Protein AF-A0AAE4A585-F1 (afdb_monomer_lite)

pLDDT: mean 81.22, std 17.5, range [41.53, 98.0]

Structure (mmCIF, N/CA/C/O backbone):
data_AF-A0AAE4A585-F1
#
_entry.id   AF-A0AAE4A585-F1
#
loop_
_atom_site.group_PDB
_atom_site.id
_atom_site.type_symbol
_atom_site.label_atom_id
_atom_site.label_alt_id
_atom_site.label_comp_id
_atom_site.label_asym_id
_atom_site.label_entity_id
_atom_site.label_seq_id
_atom_site.pdbx_PDB_ins_code
_atom_site.Cartn_x
_atom_site.Cartn_y
_atom_site.Cartn_z
_atom_site.occupancy
_atom_site.B_iso_or_equiv
_atom_site.auth_seq_id
_atom_site.auth_comp_id
_atom_site.auth_asym_id
_atom_site.auth_atom_id
_atom_site.pdbx_PDB_model_num
ATOM 1 N N . MET A 1 1 ? 25.542 -19.001 -43.629 1.00 46.62 1 MET A N 1
ATOM 2 C CA . MET A 1 1 ? 24.215 -18.387 -43.845 1.00 46.62 1 MET A CA 1
ATOM 3 C C . MET A 1 1 ? 23.865 -17.618 -42.584 1.00 46.62 1 MET A C 1
ATOM 5 O O . MET A 1 1 ? 23.567 -18.237 -41.575 1.00 46.62 1 MET A O 1
ATOM 9 N N . SER A 1 2 ? 24.034 -16.295 -42.607 1.00 57.41 2 SER A N 1
ATOM 10 C CA . SER A 1 2 ? 23.710 -15.420 -41.477 1.00 57.41 2 SER A CA 1
ATOM 11 C C . SER A 1 2 ? 22.211 -15.133 -41.544 1.00 57.41 2 SER A C 1
ATOM 13 O O . SER A 1 2 ? 21.768 -14.383 -42.412 1.00 57.41 2 SER A O 1
ATOM 15 N N . GLY A 1 3 ? 21.415 -15.831 -40.734 1.00 52.66 3 GLY A N 1
ATOM 16 C CA . GLY A 1 3 ? 19.983 -15.570 -40.641 1.00 52.66 3 GLY A CA 1
ATOM 17 C C . GLY A 1 3 ? 19.775 -14.181 -40.048 1.00 52.66 3 GLY A C 1
ATOM 18 O O . GLY A 1 3 ? 20.326 -13.878 -38.993 1.00 52.66 3 GLY A O 1
ATOM 19 N N . ALA A 1 4 ? 19.014 -13.329 -40.733 1.00 55.91 4 ALA A N 1
ATOM 20 C CA . ALA A 1 4 ? 18.594 -12.041 -40.204 1.00 55.91 4 ALA A CA 1
ATOM 21 C C . ALA A 1 4 ? 17.711 -12.284 -38.972 1.00 55.91 4 ALA A C 1
ATOM 23 O O . ALA A 1 4 ? 16.500 -12.455 -39.090 1.00 55.91 4 ALA A O 1
ATOM 24 N N . ALA A 1 5 ? 18.328 -12.355 -37.793 1.00 61.06 5 ALA A N 1
ATOM 25 C CA . ALA A 1 5 ? 17.616 -12.376 -36.529 1.00 61.06 5 ALA A CA 1
ATOM 26 C C . ALA A 1 5 ? 16.780 -11.093 -36.463 1.00 61.06 5 ALA A C 1
ATOM 28 O O . ALA A 1 5 ? 17.315 -9.986 -36.350 1.00 61.06 5 ALA A O 1
ATOM 29 N N . GLY A 1 6 ? 15.465 -11.237 -36.635 1.00 64.25 6 GLY A N 1
ATOM 30 C CA . GLY A 1 6 ? 14.536 -10.121 -36.573 1.00 64.25 6 GLY A CA 1
ATOM 31 C C . GLY A 1 6 ? 14.710 -9.406 -35.239 1.00 64.25 6 GLY A C 1
ATOM 32 O O . GLY A 1 6 ? 14.631 -10.031 -34.182 1.00 64.25 6 GLY A O 1
ATOM 33 N N . ARG A 1 7 ? 14.968 -8.095 -35.282 1.00 73.25 7 ARG A N 1
ATOM 34 C CA . ARG A 1 7 ? 15.015 -7.246 -34.087 1.00 73.25 7 ARG A CA 1
ATOM 35 C C . ARG A 1 7 ? 13.606 -7.154 -33.502 1.00 73.25 7 ARG A C 1
ATOM 37 O O . ARG A 1 7 ? 12.863 -6.227 -33.809 1.00 73.25 7 ARG A O 1
ATOM 44 N N . GLY A 1 8 ? 13.228 -8.145 -32.701 1.00 81.81 8 GLY A N 1
ATOM 45 C CA . GLY A 1 8 ? 11.960 -8.144 -31.983 1.00 81.81 8 GLY A CA 1
ATOM 46 C C . GLY A 1 8 ? 11.881 -6.953 -31.026 1.00 81.81 8 GLY A C 1
ATOM 47 O O . GLY A 1 8 ? 12.874 -6.579 -30.394 1.00 81.81 8 GLY A O 1
ATOM 48 N N . SER A 1 9 ? 10.701 -6.346 -30.920 1.00 91.56 9 SER A N 1
ATOM 49 C CA . SER A 1 9 ? 10.410 -5.323 -29.914 1.00 91.56 9 SER A CA 1
ATOM 50 C C . SER A 1 9 ? 10.345 -5.945 -28.518 1.00 91.56 9 SER A C 1
ATOM 52 O O . SER A 1 9 ? 9.799 -7.039 -28.360 1.00 91.56 9 SER A O 1
ATOM 54 N N . LEU A 1 10 ? 10.851 -5.239 -27.502 1.00 94.19 10 LEU A N 1
ATOM 55 C CA . LEU A 1 10 ? 10.612 -5.624 -26.111 1.00 94.19 10 LEU A CA 1
ATOM 56 C C . LEU A 1 10 ? 9.162 -5.325 -25.729 1.00 94.19 10 LEU A C 1
ATOM 58 O O . LEU A 1 10 ? 8.623 -4.278 -26.083 1.00 94.19 10 LEU A O 1
ATOM 62 N N . GLU A 1 11 ? 8.548 -6.226 -24.971 1.00 95.88 11 GLU A N 1
ATOM 63 C CA . GLU A 1 11 ? 7.174 -6.082 -24.488 1.00 95.88 11 GLU A CA 1
ATOM 64 C C . GLU A 1 11 ? 7.127 -6.312 -22.975 1.00 95.88 11 GLU A C 1
ATOM 66 O O . GLU A 1 11 ? 7.663 -7.307 -22.483 1.00 95.88 11 GLU A O 1
ATOM 71 N N . LEU A 1 12 ? 6.471 -5.409 -22.239 1.00 96.19 12 LEU A N 1
ATOM 72 C CA . LEU A 1 12 ? 6.288 -5.518 -20.792 1.00 96.19 12 LEU A CA 1
ATOM 73 C C . LEU A 1 12 ? 4.910 -6.110 -20.460 1.00 96.19 12 LEU A C 1
ATOM 75 O O . LEU A 1 12 ? 3.876 -5.505 -20.756 1.00 96.19 12 LEU A O 1
ATOM 79 N N . ARG A 1 13 ? 4.874 -7.264 -19.793 1.00 95.62 13 ARG A N 1
ATOM 80 C CA . ARG A 1 13 ? 3.638 -7.954 -19.390 1.00 95.62 13 ARG A CA 1
ATOM 81 C C . ARG A 1 13 ? 3.493 -8.017 -17.876 1.00 95.62 13 ARG A C 1
ATOM 83 O O . ARG A 1 13 ? 4.477 -7.930 -17.155 1.00 95.62 13 ARG A O 1
ATOM 90 N N . GLY A 1 14 ? 2.255 -8.164 -17.417 1.00 92.94 14 GLY A N 1
ATOM 91 C CA . GLY A 1 14 ? 1.876 -8.163 -16.003 1.00 92.94 14 GLY A CA 1
ATOM 92 C C . GLY A 1 14 ? 0.436 -7.674 -15.808 1.00 92.94 14 GLY A C 1
ATOM 93 O O . GLY A 1 14 ? -0.166 -7.186 -16.782 1.00 92.94 14 GLY A O 1
ATOM 94 N N . PRO A 1 15 ? -0.116 -7.797 -14.590 1.00 92.44 15 PRO A N 1
ATOM 95 C CA . PRO A 1 15 ? -1.449 -7.296 -14.261 1.00 92.44 15 PRO A CA 1
ATOM 96 C C . PRO A 1 15 ? -1.497 -5.774 -14.425 1.00 92.44 15 PRO A C 1
ATOM 98 O O . PRO A 1 15 ? -0.514 -5.098 -14.154 1.00 92.44 15 PRO A O 1
ATOM 101 N N . THR A 1 16 ? -2.620 -5.212 -14.881 1.00 93.88 16 THR A N 1
ATOM 102 C CA . THR A 1 16 ? -2.787 -3.748 -15.012 1.00 93.88 16 THR A CA 1
ATOM 103 C C . THR A 1 16 ? -2.938 -3.053 -13.665 1.00 93.88 16 THR A C 1
ATOM 105 O O . TH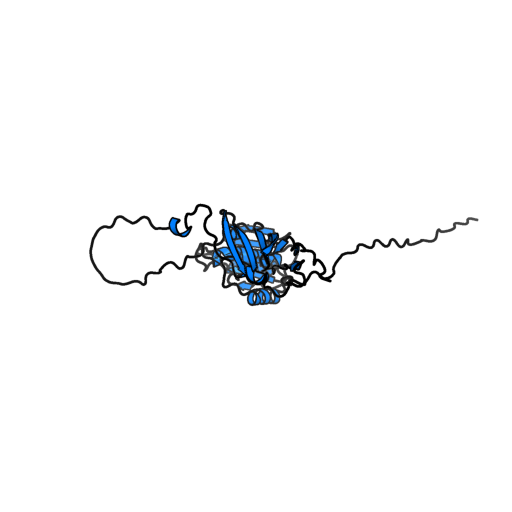R A 1 16 ? -2.591 -1.880 -13.538 1.00 93.88 16 THR A O 1
ATOM 108 N N . SER A 1 17 ? -3.449 -3.773 -12.668 1.00 94.25 17 SER A N 1
ATOM 109 C CA . SER A 1 17 ? -3.650 -3.288 -11.311 1.00 94.25 17 SER A CA 1
ATOM 110 C C . SER A 1 17 ? -3.320 -4.362 -10.284 1.00 94.25 17 SER A C 1
ATOM 112 O O . SER A 1 17 ? -3.584 -5.535 -10.530 1.00 94.25 17 SER A O 1
ATOM 114 N N . ALA A 1 18 ? -2.784 -3.947 -9.142 1.00 94.94 18 ALA A N 1
ATOM 115 C CA . ALA A 1 18 ? -2.465 -4.803 -7.999 1.00 94.94 18 ALA A CA 1
ATOM 116 C C . ALA A 1 18 ? -2.540 -3.974 -6.707 1.00 94.94 18 ALA A C 1
ATOM 118 O O . ALA A 1 18 ? -2.425 -2.744 -6.769 1.00 94.94 18 ALA A O 1
ATOM 119 N N . LEU A 1 19 ? -2.715 -4.605 -5.546 1.00 96.06 19 LEU A N 1
ATOM 120 C CA . LEU A 1 19 ? -2.595 -3.896 -4.264 1.00 96.06 19 LEU A CA 1
ATOM 121 C C . LEU A 1 19 ? -1.153 -3.413 -4.034 1.00 96.06 19 LEU A C 1
ATOM 123 O O . LEU A 1 19 ? -0.198 -3.925 -4.623 1.00 96.06 19 LEU A O 1
ATOM 127 N N . LEU A 1 20 ? -0.977 -2.386 -3.197 1.00 95.06 20 LEU A N 1
ATOM 128 C CA . LEU A 1 20 ? 0.346 -1.816 -2.926 1.00 95.06 20 LEU A CA 1
ATOM 129 C C . LEU A 1 20 ? 1.301 -2.807 -2.251 1.00 95.06 20 LEU A C 1
ATOM 131 O O . LEU A 1 20 ? 2.498 -2.715 -2.500 1.00 95.06 20 LEU A O 1
ATOM 135 N N . ASP A 1 21 ? 0.792 -3.742 -1.456 1.00 94.25 21 ASP A N 1
ATOM 136 C CA . ASP A 1 21 ? 1.585 -4.791 -0.810 1.00 94.25 21 ASP A CA 1
ATOM 137 C C . ASP A 1 21 ? 1.890 -5.980 -1.741 1.00 94.25 21 ASP A C 1
ATOM 139 O O . ASP A 1 21 ? 2.669 -6.852 -1.376 1.00 94.25 21 ASP A O 1
ATOM 143 N N . GLU A 1 22 ? 1.333 -6.022 -2.959 1.00 93.62 22 GLU A N 1
ATOM 144 C CA . GLU A 1 22 ? 1.578 -7.125 -3.898 1.00 93.62 22 GLU A CA 1
ATOM 145 C C . GLU A 1 22 ? 2.887 -6.953 -4.663 1.00 93.62 22 GLU A C 1
ATOM 147 O O . GLU A 1 22 ? 3.213 -5.844 -5.098 1.00 93.62 22 GLU A O 1
ATOM 152 N N . PRO A 1 23 ? 3.639 -8.028 -4.928 1.00 91.75 23 PRO A N 1
ATOM 153 C CA . PRO A 1 23 ? 4.815 -7.942 -5.777 1.00 91.75 23 PRO A CA 1
ATOM 154 C C . PRO A 1 23 ? 4.458 -7.403 -7.171 1.00 91.75 23 PRO A C 1
ATOM 156 O O . PRO A 1 23 ? 3.394 -7.680 -7.729 1.00 91.75 23 PRO A O 1
ATOM 159 N N . LEU A 1 24 ? 5.363 -6.627 -7.774 1.00 91.19 24 LEU A N 1
ATOM 160 C CA . LEU A 1 24 ? 5.242 -6.230 -9.178 1.00 91.19 24 LEU A CA 1
ATOM 161 C C . LEU A 1 24 ? 5.547 -7.444 -10.070 1.00 91.19 24 LEU A C 1
ATOM 163 O O . LEU A 1 24 ? 6.688 -7.653 -10.478 1.00 91.19 24 LEU A O 1
ATOM 167 N N . ALA A 1 25 ? 4.516 -8.241 -10.364 1.00 91.56 25 ALA A N 1
ATOM 168 C CA . ALA A 1 25 ? 4.568 -9.436 -11.209 1.00 91.56 25 ALA A CA 1
ATOM 169 C C . ALA A 1 25 ? 4.756 -9.085 -12.700 1.00 91.56 25 ALA A C 1
ATOM 171 O O . ALA A 1 25 ? 3.865 -9.275 -13.533 1.00 91.56 25 ALA A O 1
ATOM 172 N N . LEU A 1 26 ? 5.908 -8.499 -13.031 1.00 93.75 26 LEU A N 1
ATOM 173 C CA . LEU A 1 26 ? 6.235 -8.024 -14.371 1.00 93.75 26 LEU A CA 1
ATOM 174 C C . LEU A 1 26 ? 7.179 -8.986 -15.081 1.00 93.75 26 LEU A C 1
ATOM 176 O O . LEU A 1 26 ? 8.135 -9.493 -14.502 1.00 93.75 26 LEU A O 1
ATOM 180 N N . THR A 1 27 ? 6.940 -9.190 -16.371 1.00 94.31 27 THR A N 1
ATOM 181 C CA . THR A 1 27 ? 7.793 -10.006 -17.238 1.00 94.31 27 THR A CA 1
ATOM 182 C C . THR A 1 27 ? 8.132 -9.235 -18.509 1.00 94.31 27 THR A C 1
ATOM 184 O O . THR A 1 27 ? 7.342 -8.412 -18.977 1.00 94.31 27 THR A O 1
ATOM 187 N N . VAL A 1 28 ? 9.314 -9.491 -19.069 1.00 94.94 28 VAL A N 1
ATOM 188 C CA . VAL A 1 28 ? 9.754 -8.918 -20.348 1.00 94.94 28 VAL A CA 1
ATOM 189 C C . VAL A 1 28 ? 9.745 -10.019 -21.398 1.00 94.94 28 VAL A C 1
ATOM 191 O O . VAL A 1 28 ? 10.312 -11.089 -21.187 1.00 94.94 28 VAL A O 1
ATOM 194 N N . ARG A 1 29 ? 9.120 -9.762 -22.548 1.00 94.25 29 ARG A N 1
ATOM 195 C CA . ARG A 1 29 ? 9.242 -10.599 -23.747 1.00 94.25 29 ARG A CA 1
ATOM 196 C C . ARG A 1 29 ? 10.090 -9.908 -24.806 1.00 94.25 29 ARG A C 1
ATOM 198 O O . ARG A 1 29 ? 10.243 -8.691 -24.792 1.00 94.25 29 ARG A O 1
ATOM 205 N N . GLY A 1 30 ? 10.615 -10.703 -25.738 1.00 91.88 30 GLY A N 1
ATOM 206 C CA . GLY A 1 30 ? 11.348 -10.200 -26.901 1.00 91.88 30 GLY A CA 1
ATOM 207 C C . GLY A 1 30 ? 12.850 -10.013 -26.690 1.00 91.88 30 GLY A C 1
ATOM 208 O O . GLY A 1 30 ? 13.492 -9.429 -27.553 1.00 91.88 30 GLY A O 1
ATOM 209 N N . LEU A 1 31 ? 13.436 -10.507 -25.593 1.00 88.81 31 LEU A N 1
ATOM 210 C CA . LEU A 1 31 ? 14.885 -10.396 -25.351 1.00 88.81 31 LEU A CA 1
ATOM 211 C C . LEU A 1 31 ? 15.718 -11.124 -26.422 1.00 88.81 31 LEU A C 1
ATOM 213 O O . LEU A 1 31 ? 16.761 -10.610 -26.822 1.00 88.81 31 LEU A O 1
ATOM 217 N N . GLY A 1 32 ? 15.209 -12.235 -26.967 1.00 84.38 32 GLY A N 1
ATOM 218 C CA . GLY A 1 32 ? 15.933 -13.074 -27.931 1.00 84.38 32 GLY A CA 1
ATOM 219 C C . GLY A 1 32 ? 17.173 -13.721 -27.305 1.00 84.38 32 GLY A C 1
ATOM 220 O O . GLY A 1 32 ? 17.275 -13.807 -26.083 1.00 84.38 32 GLY A O 1
ATOM 221 N N . ASP A 1 33 ? 18.139 -14.118 -28.136 1.00 72.94 33 ASP A N 1
ATOM 222 C CA . ASP A 1 33 ? 19.409 -14.719 -27.685 1.00 72.94 33 ASP A CA 1
ATOM 223 C C . ASP A 1 33 ? 20.331 -13.717 -26.962 1.00 72.94 33 ASP A C 1
ATOM 225 O O . ASP A 1 33 ? 21.308 -14.102 -26.326 1.00 72.94 33 ASP A O 1
ATOM 229 N N . ALA A 1 34 ? 19.994 -12.420 -26.988 1.00 64.69 34 ALA A N 1
ATOM 230 C CA . ALA A 1 34 ? 20.663 -11.369 -26.217 1.00 64.69 34 ALA A CA 1
ATOM 231 C C . ALA A 1 34 ? 20.358 -11.428 -24.701 1.00 64.69 34 ALA A C 1
ATOM 233 O O . ALA A 1 34 ? 20.696 -10.504 -23.962 1.00 64.69 34 ALA A O 1
ATOM 234 N N . ALA A 1 35 ? 19.751 -12.520 -24.223 1.00 63.03 35 ALA A N 1
ATOM 235 C CA . ALA A 1 35 ? 19.382 -12.765 -22.828 1.00 63.03 35 ALA A CA 1
ATOM 236 C C . ALA A 1 35 ? 20.563 -12.785 -21.832 1.00 63.03 35 ALA A C 1
ATOM 238 O O . ALA A 1 35 ? 20.333 -12.881 -20.631 1.00 63.03 35 ALA A O 1
ATOM 239 N N . GLY A 1 36 ? 21.814 -12.684 -22.298 1.00 73.69 36 GLY A N 1
ATOM 240 C CA . GLY A 1 36 ? 22.987 -12.569 -21.424 1.00 73.69 36 GLY A CA 1
ATOM 241 C C . GLY A 1 36 ? 23.155 -11.194 -20.764 1.00 73.69 36 GLY A C 1
ATOM 242 O O . GLY A 1 36 ? 23.968 -11.055 -19.855 1.00 73.69 36 GLY A O 1
ATOM 243 N N . GLY A 1 37 ? 22.421 -10.177 -21.223 1.00 80.56 37 GLY A N 1
ATOM 244 C CA . GLY A 1 37 ? 22.467 -8.827 -20.671 1.00 80.56 37 GLY A CA 1
ATOM 245 C C . GLY A 1 37 ? 21.491 -8.603 -19.509 1.00 80.56 37 GLY A C 1
ATOM 246 O O . GLY A 1 37 ? 20.323 -8.975 -19.601 1.00 80.56 37 GLY A O 1
ATOM 247 N N . GLU A 1 38 ? 21.940 -7.942 -18.440 1.00 92.88 38 GLU A N 1
ATOM 248 C CA . GLU A 1 38 ? 21.084 -7.565 -17.307 1.00 92.88 38 GLU A CA 1
ATOM 249 C C . GLU A 1 38 ? 20.110 -6.438 -17.695 1.00 92.88 38 GLU A C 1
ATOM 251 O O . GLU A 1 38 ? 20.511 -5.394 -18.212 1.00 92.88 38 GLU A O 1
ATOM 256 N N . ILE A 1 39 ? 18.815 -6.648 -17.453 1.00 95.38 39 ILE A N 1
ATOM 257 C CA . ILE A 1 39 ? 17.773 -5.651 -17.720 1.00 95.38 39 ILE A CA 1
ATOM 258 C C . ILE A 1 39 ? 17.754 -4.634 -16.586 1.00 95.38 39 ILE A C 1
ATOM 260 O O . ILE A 1 39 ? 17.601 -4.994 -15.420 1.00 95.38 39 ILE A O 1
ATOM 264 N N . VAL A 1 40 ? 17.799 -3.351 -16.934 1.00 97.38 40 VAL A N 1
ATOM 265 C CA . VAL A 1 40 ? 17.599 -2.271 -15.968 1.00 97.38 40 VAL A CA 1
ATOM 266 C C . VAL A 1 40 ? 16.119 -1.924 -15.906 1.00 97.38 40 VAL A C 1
ATOM 268 O O . VAL A 1 40 ? 15.502 -1.536 -16.900 1.00 97.38 40 VAL A O 1
ATOM 271 N N . TRP A 1 41 ? 15.549 -2.028 -14.713 1.00 97.75 41 TRP A N 1
ATOM 272 C CA . TRP A 1 41 ? 14.181 -1.635 -14.424 1.00 97.75 41 TRP A CA 1
ATOM 273 C C . TRP A 1 41 ? 14.160 -0.239 -13.829 1.00 97.75 41 TRP A C 1
ATOM 275 O O . TRP A 1 41 ? 14.936 0.084 -12.932 1.00 97.75 41 TRP A O 1
ATOM 285 N N . ARG A 1 42 ? 13.242 0.596 -14.305 1.00 98.00 42 ARG A N 1
ATOM 286 C CA . ARG A 1 42 ? 13.009 1.948 -13.800 1.00 98.00 42 ARG A CA 1
ATOM 287 C C . ARG A 1 42 ? 11.531 2.121 -13.521 1.00 98.00 42 ARG A C 1
ATOM 289 O O . ARG A 1 42 ? 10.708 1.748 -14.351 1.00 98.00 42 ARG A O 1
ATOM 296 N N . ALA A 1 43 ? 11.196 2.729 -12.393 1.00 96.94 43 ALA A N 1
ATOM 297 C CA . ALA A 1 43 ? 9.824 3.106 -12.089 1.00 96.94 43 ALA A CA 1
ATOM 298 C C . ALA A 1 43 ? 9.734 4.583 -11.728 1.00 96.94 43 ALA A C 1
ATOM 300 O O . ALA A 1 43 ? 10.657 5.159 -11.147 1.00 96.94 43 ALA A O 1
ATOM 301 N N . ARG A 1 44 ? 8.603 5.191 -12.069 1.00 96.31 44 ARG A N 1
ATOM 302 C CA . ARG A 1 44 ? 8.242 6.544 -11.675 1.00 96.31 44 ARG A CA 1
ATOM 303 C C . ARG A 1 44 ? 6.833 6.544 -11.102 1.00 96.31 44 ARG A C 1
ATOM 305 O O . ARG A 1 44 ? 5.928 5.932 -11.654 1.00 96.31 44 ARG A O 1
ATOM 312 N N . LEU A 1 45 ? 6.667 7.281 -10.017 1.00 94.31 45 LEU A N 1
ATOM 313 C CA . LEU A 1 45 ? 5.388 7.579 -9.393 1.00 94.31 45 LEU A CA 1
ATOM 314 C C . LEU A 1 45 ? 5.280 9.095 -9.227 1.00 94.31 45 LEU A C 1
ATOM 316 O O . LEU A 1 45 ? 6.283 9.776 -8.993 1.00 94.31 45 LEU A O 1
ATOM 320 N N . ARG A 1 46 ? 4.069 9.634 -9.337 1.00 92.00 46 ARG A N 1
ATOM 321 C CA . ARG A 1 46 ? 3.758 11.003 -8.922 1.00 92.00 46 ARG A CA 1
ATOM 322 C C . ARG A 1 46 ? 2.700 10.952 -7.829 1.00 92.00 46 ARG A C 1
ATOM 324 O O . ARG A 1 46 ? 1.720 10.232 -7.984 1.00 92.00 46 ARG A O 1
ATOM 331 N N . ASP A 1 47 ? 2.928 11.671 -6.737 1.00 88.94 47 ASP A N 1
ATOM 332 C CA . ASP A 1 47 ? 1.966 11.754 -5.640 1.00 88.94 47 ASP A CA 1
ATOM 333 C C . ASP A 1 47 ? 0.955 12.898 -5.836 1.00 88.94 47 ASP A C 1
ATOM 335 O O . ASP A 1 47 ? 1.042 13.669 -6.797 1.00 88.94 47 ASP A O 1
ATOM 339 N N . ASP A 1 48 ? -0.016 12.995 -4.926 1.00 87.44 48 ASP A N 1
ATOM 340 C CA . ASP A 1 48 ? -1.110 13.969 -4.977 1.00 87.44 48 ASP A CA 1
ATOM 341 C C . ASP A 1 48 ? -0.630 15.421 -4.797 1.00 87.44 48 ASP A C 1
ATOM 343 O O . ASP A 1 48 ? -1.299 16.346 -5.256 1.00 87.44 48 ASP A O 1
ATOM 347 N N . ASP A 1 49 ? 0.552 15.631 -4.204 1.00 85.75 49 ASP A N 1
ATOM 348 C CA . ASP A 1 49 ? 1.196 16.951 -4.112 1.00 85.75 49 ASP A CA 1
ATOM 349 C C . ASP A 1 49 ? 1.998 17.282 -5.382 1.00 85.75 49 ASP A C 1
ATOM 351 O O . ASP A 1 49 ? 2.667 18.313 -5.480 1.00 85.75 49 ASP A O 1
ATOM 355 N N . GLY A 1 50 ? 1.985 16.382 -6.365 1.00 87.50 50 GLY A N 1
ATOM 356 C CA . GLY A 1 50 ? 2.746 16.496 -7.591 1.00 87.50 50 GLY A CA 1
ATOM 357 C C . GLY A 1 50 ? 4.231 16.165 -7.441 1.00 87.50 50 GLY A C 1
ATOM 358 O O . GLY A 1 50 ? 4.947 16.319 -8.439 1.00 87.50 50 GLY A O 1
ATOM 359 N N . ARG A 1 51 ? 4.692 15.686 -6.275 1.00 88.38 51 ARG A N 1
ATOM 360 C CA . ARG A 1 51 ? 6.079 15.244 -6.067 1.00 88.38 51 ARG A CA 1
ATOM 361 C C . ARG A 1 51 ? 6.322 13.971 -6.863 1.00 88.38 51 ARG A C 1
ATOM 363 O O . ARG A 1 51 ? 5.443 13.121 -6.997 1.00 88.38 51 ARG A O 1
ATOM 370 N N . SER A 1 52 ? 7.522 13.845 -7.421 1.00 90.69 52 SER A N 1
ATOM 371 C CA . SER A 1 52 ? 7.906 12.650 -8.173 1.00 90.69 52 SER A CA 1
ATOM 372 C C . SER A 1 52 ? 8.767 11.731 -7.325 1.00 90.69 52 SER A C 1
ATOM 374 O O . SER A 1 52 ? 9.625 12.201 -6.589 1.00 90.69 52 SER A O 1
ATOM 376 N N . TRP A 1 53 ? 8.556 10.434 -7.476 1.00 92.69 53 TRP A N 1
ATOM 377 C CA . TRP A 1 53 ? 9.334 9.366 -6.865 1.00 92.69 53 TRP A CA 1
ATOM 378 C C . TRP A 1 53 ? 9.887 8.492 -7.983 1.00 92.69 53 TRP A C 1
ATOM 380 O O . TRP A 1 53 ? 9.222 8.292 -9.005 1.00 92.69 53 TRP A O 1
ATOM 390 N N . ARG A 1 54 ? 11.121 8.015 -7.831 1.00 95.38 54 ARG A N 1
ATOM 391 C CA . ARG A 1 54 ? 11.812 7.202 -8.834 1.00 95.38 54 ARG A CA 1
ATOM 392 C C . ARG A 1 54 ? 12.474 6.003 -8.180 1.00 95.38 54 ARG A C 1
ATOM 394 O O . ARG A 1 54 ? 13.044 6.136 -7.106 1.00 95.38 54 ARG A O 1
ATOM 401 N N . ALA A 1 55 ? 12.439 4.867 -8.857 1.00 95.44 55 ALA A N 1
ATOM 402 C CA . ALA A 1 55 ? 13.188 3.680 -8.477 1.00 95.44 55 ALA A CA 1
ATOM 403 C C . ALA A 1 55 ? 13.997 3.173 -9.670 1.00 95.44 55 ALA A C 1
ATOM 405 O O . ALA A 1 55 ? 13.609 3.356 -10.828 1.00 95.44 55 ALA A O 1
ATOM 406 N N . THR A 1 56 ? 15.147 2.567 -9.400 1.00 96.56 56 THR A N 1
ATOM 407 C CA . THR A 1 56 ? 15.940 1.835 -10.392 1.00 96.56 56 THR A CA 1
ATOM 408 C C . THR A 1 56 ? 16.458 0.561 -9.744 1.00 96.56 56 THR A C 1
ATOM 410 O O . THR A 1 56 ? 16.938 0.613 -8.616 1.00 96.56 56 THR A O 1
ATOM 413 N N . ALA A 1 57 ? 16.326 -0.569 -10.433 1.00 96.44 57 ALA A N 1
ATOM 414 C CA . ALA A 1 57 ? 16.698 -1.877 -9.911 1.00 96.44 57 ALA A CA 1
ATOM 415 C C . ALA A 1 57 ? 17.046 -2.860 -11.040 1.00 96.44 57 ALA A C 1
ATOM 417 O O . ALA A 1 57 ? 16.712 -2.628 -12.201 1.00 96.44 57 ALA A O 1
ATOM 418 N N . SER A 1 58 ? 17.688 -3.973 -10.692 1.00 95.31 58 SER A N 1
ATOM 419 C CA . SER A 1 58 ? 17.985 -5.089 -11.604 1.00 95.31 58 SER A CA 1
ATOM 420 C C . SER A 1 58 ? 16.811 -6.051 -11.809 1.00 95.31 58 SER A C 1
ATOM 422 O O . SER A 1 58 ? 16.816 -6.880 -12.716 1.00 95.31 58 SER A O 1
ATOM 424 N N . SER A 1 59 ? 15.768 -5.945 -10.985 1.00 94.25 59 SER A N 1
ATOM 425 C CA . SER A 1 59 ? 14.568 -6.774 -11.072 1.00 94.25 59 SER A CA 1
ATOM 426 C C . SER A 1 59 ? 13.312 -5.946 -10.788 1.00 94.25 59 SER A C 1
ATOM 428 O O . SER A 1 59 ? 13.391 -4.922 -10.099 1.00 94.25 59 SER A O 1
ATOM 430 N N . PRO A 1 60 ? 12.131 -6.371 -11.274 1.00 93.69 60 PRO A N 1
ATOM 431 C CA . PRO A 1 60 ? 10.890 -5.656 -10.998 1.00 93.69 60 PRO A CA 1
ATOM 432 C C . PRO A 1 60 ? 10.501 -5.720 -9.514 1.00 93.69 60 PRO A C 1
ATOM 434 O O . PRO A 1 60 ? 9.938 -4.759 -8.997 1.00 93.69 60 PRO A O 1
ATOM 437 N N . LEU A 1 61 ? 10.847 -6.805 -8.810 1.00 90.69 61 LEU A N 1
ATOM 438 C CA . LEU A 1 61 ? 10.600 -6.952 -7.371 1.00 90.69 61 LEU A CA 1
ATOM 439 C C . LEU A 1 61 ? 11.407 -5.938 -6.552 1.00 90.69 61 LEU A C 1
ATOM 441 O O . LEU A 1 61 ? 10.875 -5.311 -5.640 1.00 90.69 61 LEU A O 1
ATOM 445 N N . ALA A 1 62 ? 12.668 -5.711 -6.922 1.00 92.62 62 ALA A N 1
ATOM 446 C CA . ALA A 1 62 ? 13.546 -4.786 -6.214 1.00 92.62 62 ALA A CA 1
ATOM 447 C C . ALA A 1 62 ? 13.162 -3.301 -6.397 1.00 92.62 62 ALA A C 1
ATOM 449 O O . ALA A 1 62 ? 13.619 -2.454 -5.630 1.00 92.62 62 ALA A O 1
ATOM 450 N N . LEU A 1 63 ? 12.273 -2.959 -7.344 1.00 93.25 63 LEU A N 1
ATOM 451 C CA . LEU A 1 63 ? 11.757 -1.588 -7.488 1.00 93.25 63 LEU A CA 1
ATOM 452 C C . LEU A 1 63 ? 11.038 -1.095 -6.225 1.00 93.25 63 LEU A C 1
ATOM 454 O O . LEU A 1 63 ? 11.118 0.089 -5.908 1.00 93.25 63 LEU A O 1
ATOM 458 N N . ALA A 1 64 ? 10.361 -1.994 -5.504 1.00 88.31 64 ALA A N 1
ATOM 459 C CA . ALA A 1 64 ? 9.593 -1.679 -4.300 1.00 88.31 64 ALA A CA 1
ATOM 460 C C . ALA A 1 64 ? 10.456 -1.106 -3.160 1.00 88.31 64 ALA A C 1
ATOM 462 O O . ALA A 1 64 ? 9.968 -0.282 -2.391 1.00 88.31 64 ALA A O 1
ATOM 463 N N . ALA A 1 65 ? 11.728 -1.504 -3.084 1.00 88.31 65 ALA A N 1
ATOM 464 C CA . ALA A 1 65 ? 12.675 -1.064 -2.059 1.00 88.31 65 ALA A CA 1
ATOM 465 C C . ALA A 1 65 ? 13.575 0.100 -2.518 1.00 88.31 65 ALA A C 1
ATOM 467 O O . ALA A 1 65 ? 14.246 0.728 -1.705 1.00 88.31 65 ALA A O 1
ATOM 468 N N . ALA A 1 66 ? 13.598 0.411 -3.819 1.00 92.31 66 ALA A N 1
ATOM 469 C CA . ALA A 1 66 ? 14.556 1.345 -4.418 1.00 92.31 66 ALA A CA 1
ATOM 470 C C . ALA A 1 66 ? 13.994 2.763 -4.636 1.00 92.31 66 ALA A C 1
ATOM 472 O O . ALA A 1 66 ? 14.521 3.529 -5.446 1.00 92.31 66 ALA A O 1
ATOM 473 N N . TRP A 1 67 ? 12.900 3.121 -3.961 1.00 92.25 67 TRP A N 1
ATOM 474 C CA . TRP A 1 67 ? 12.261 4.420 -4.144 1.00 92.25 67 TRP A CA 1
ATOM 475 C C . TRP A 1 67 ? 13.070 5.564 -3.546 1.00 92.25 67 TRP A C 1
ATOM 477 O O . TRP A 1 67 ? 13.370 5.603 -2.357 1.00 92.25 67 TRP A O 1
ATOM 487 N N . THR A 1 68 ? 13.310 6.566 -4.377 1.00 91.12 68 THR A N 1
ATOM 488 C CA . THR A 1 68 ? 13.968 7.817 -4.021 1.00 91.12 68 THR A CA 1
ATOM 489 C C . THR A 1 68 ? 13.098 8.998 -4.449 1.00 91.12 68 THR A C 1
ATOM 491 O O . THR A 1 68 ? 12.424 8.925 -5.487 1.00 91.12 68 THR A O 1
ATOM 494 N N . PRO A 1 69 ? 13.071 10.098 -3.680 1.00 90.25 69 PRO A N 1
ATOM 495 C CA . PRO A 1 69 ? 12.471 11.339 -4.145 1.00 90.25 69 PRO A CA 1
ATOM 496 C C . PRO A 1 69 ? 13.157 11.795 -5.439 1.00 90.25 69 PRO A C 1
ATOM 498 O O . PRO A 1 69 ? 14.381 11.863 -5.527 1.00 90.25 69 PRO A O 1
ATOM 501 N N . GLY A 1 70 ? 12.372 12.100 -6.465 1.00 86.62 70 GLY A N 1
ATOM 502 C CA . GLY A 1 70 ? 12.872 12.723 -7.682 1.00 86.62 70 GLY A CA 1
ATOM 503 C C . GLY A 1 70 ? 13.103 14.219 -7.479 1.00 86.62 70 GLY A C 1
ATOM 504 O O . GLY A 1 70 ? 12.451 14.848 -6.647 1.00 86.62 70 GLY A O 1
ATOM 505 N N . ALA A 1 71 ? 13.991 14.800 -8.289 1.00 81.56 71 ALA A N 1
ATOM 506 C CA . ALA A 1 71 ? 14.166 16.248 -8.337 1.00 81.56 71 ALA A CA 1
ATOM 507 C C . ALA A 1 71 ? 12.821 16.942 -8.613 1.00 81.56 71 ALA A C 1
ATOM 509 O O . ALA A 1 71 ? 12.060 16.511 -9.488 1.00 81.56 71 ALA A O 1
ATOM 510 N N . ASP A 1 72 ? 12.535 18.001 -7.857 1.00 69.12 72 ASP A N 1
ATOM 511 C CA . ASP A 1 72 ? 11.353 18.831 -8.069 1.00 69.12 72 ASP A CA 1
ATOM 512 C C . ASP A 1 72 ? 11.392 19.379 -9.510 1.00 69.12 72 ASP A C 1
ATOM 514 O O . ASP A 1 72 ? 12.401 19.976 -9.907 1.00 69.12 72 ASP A O 1
ATOM 518 N N . PRO A 1 73 ? 10.337 19.189 -10.322 1.00 60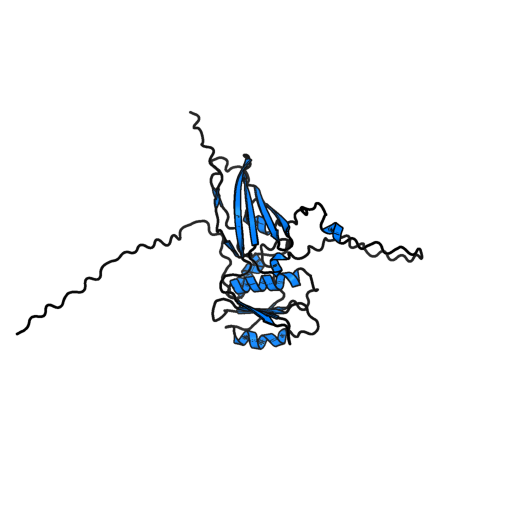.69 73 PRO A N 1
ATOM 519 C CA . PRO A 1 73 ? 10.294 19.715 -11.685 1.00 60.69 73 PRO A CA 1
ATOM 520 C C . PRO A 1 73 ? 10.436 21.244 -11.752 1.00 60.69 73 PRO A C 1
ATOM 522 O O . PRO A 1 73 ? 10.775 21.768 -12.808 1.00 60.69 73 PRO A O 1
ATOM 525 N N . THR A 1 74 ? 10.213 21.968 -10.649 1.00 66.88 74 THR A N 1
ATOM 526 C CA . THR A 1 74 ? 10.425 23.421 -10.565 1.00 66.88 74 THR A CA 1
ATOM 527 C C . THR A 1 74 ? 11.888 23.820 -10.339 1.00 66.88 74 THR A C 1
ATOM 529 O O . THR A 1 74 ? 12.190 25.012 -10.270 1.00 66.88 74 THR A O 1
ATOM 532 N N . GLY A 1 75 ? 12.805 22.855 -10.185 1.00 60.97 75 GLY A N 1
ATOM 533 C CA . GLY A 1 75 ? 14.218 23.103 -9.884 1.00 60.97 75 GLY A CA 1
ATOM 534 C C . GLY A 1 75 ? 14.470 23.656 -8.477 1.00 60.97 75 GLY A C 1
ATOM 535 O O . GLY A 1 75 ? 15.620 23.881 -8.101 1.00 60.97 75 GLY A O 1
ATOM 536 N N . ARG A 1 76 ? 13.424 23.858 -7.664 1.00 57.56 76 ARG A N 1
ATOM 537 C CA . ARG A 1 76 ? 13.579 24.145 -6.240 1.00 57.56 76 ARG A CA 1
ATOM 538 C C . ARG A 1 76 ? 13.783 22.821 -5.533 1.00 57.56 76 ARG A C 1
ATOM 540 O O . ARG A 1 76 ? 12.844 22.054 -5.400 1.00 57.56 76 ARG A O 1
ATOM 547 N N . ASN A 1 77 ? 14.994 22.547 -5.057 1.00 50.75 77 ASN A N 1
ATOM 548 C CA . ASN A 1 77 ? 15.178 21.461 -4.096 1.00 50.75 77 ASN A CA 1
ATOM 549 C C . ASN A 1 77 ? 14.110 21.602 -3.001 1.00 50.75 77 ASN A C 1
ATOM 551 O O . ASN A 1 77 ? 14.024 22.660 -2.374 1.00 50.75 77 ASN A O 1
ATOM 555 N N . ALA A 1 78 ? 13.290 20.567 -2.796 1.00 53.44 78 ALA A N 1
ATOM 556 C CA . ALA A 1 78 ? 12.217 20.578 -1.801 1.00 53.44 78 ALA A CA 1
ATOM 557 C C . ALA A 1 78 ? 12.750 20.908 -0.388 1.00 53.44 78 ALA A C 1
ATOM 559 O O . ALA A 1 78 ? 12.045 21.514 0.418 1.00 53.44 78 ALA A O 1
ATOM 560 N N . ASP A 1 79 ? 14.033 20.628 -0.139 1.00 50.06 79 ASP A N 1
ATOM 561 C CA . ASP A 1 79 ? 14.752 20.982 1.089 1.00 50.06 79 ASP A CA 1
ATOM 562 C C . ASP A 1 79 ? 15.046 22.485 1.240 1.00 50.06 79 ASP A C 1
ATOM 564 O O . ASP A 1 79 ? 15.202 22.985 2.354 1.00 50.06 79 ASP A O 1
ATOM 568 N N . ALA A 1 80 ? 15.085 23.256 0.149 1.00 52.09 80 ALA A N 1
ATOM 569 C CA . ALA A 1 80 ? 15.355 24.693 0.207 1.00 52.09 80 ALA A CA 1
ATOM 570 C C . ALA A 1 80 ? 14.161 25.502 0.750 1.00 52.09 80 ALA A C 1
ATOM 572 O O . ALA A 1 80 ? 14.350 26.607 1.261 1.00 52.09 80 ALA A O 1
ATOM 573 N N . ALA A 1 81 ? 12.940 24.956 0.685 1.00 51.34 81 ALA A N 1
ATOM 574 C CA . ALA A 1 81 ? 11.716 25.647 1.095 1.00 51.34 81 ALA A CA 1
ATOM 575 C C . ALA A 1 81 ? 11.498 25.697 2.621 1.00 51.34 81 ALA A C 1
ATOM 577 O O . ALA A 1 81 ? 10.566 26.356 3.081 1.00 51.34 81 ALA A O 1
ATOM 578 N N . HIS A 1 82 ? 12.348 25.035 3.415 1.00 47.09 82 HIS A N 1
ATOM 579 C CA . HIS A 1 82 ? 12.269 25.068 4.878 1.00 47.09 82 HIS A CA 1
ATOM 580 C C . HIS A 1 82 ? 13.530 25.610 5.553 1.00 47.09 82 HIS A C 1
ATOM 582 O O . HIS A 1 82 ? 13.789 25.296 6.713 1.00 47.09 82 HIS A O 1
ATOM 588 N N . ARG A 1 83 ? 14.309 26.463 4.869 1.00 46.09 83 ARG A N 1
ATOM 589 C CA . ARG A 1 83 ? 15.304 27.268 5.587 1.00 46.09 83 ARG A CA 1
ATOM 590 C C . ARG A 1 83 ? 14.562 28.221 6.530 1.00 46.09 83 ARG A C 1
ATOM 592 O O . ARG A 1 83 ? 13.814 29.070 6.035 1.00 46.09 83 ARG A O 1
ATOM 599 N N . PRO A 1 84 ? 14.734 28.112 7.861 1.00 47.44 84 PRO A N 1
ATOM 600 C CA . PRO A 1 84 ? 14.201 29.112 8.770 1.00 47.44 84 PRO A CA 1
ATOM 601 C C . PRO A 1 84 ? 14.765 30.472 8.357 1.00 47.44 84 PRO A C 1
ATOM 603 O O . PRO A 1 84 ? 15.968 30.623 8.136 1.00 47.44 84 PRO A O 1
ATOM 606 N N . ARG A 1 85 ? 13.873 31.454 8.191 1.00 55.09 85 ARG A N 1
ATOM 607 C CA . ARG A 1 85 ? 14.245 32.851 7.953 1.00 55.09 85 ARG A CA 1
ATOM 608 C C . ARG A 1 85 ? 15.251 33.232 9.048 1.00 55.09 85 ARG A C 1
ATOM 610 O O . ARG A 1 85 ? 14.913 33.026 10.214 1.00 55.09 85 ARG A O 1
ATOM 617 N N . PRO A 1 86 ? 16.463 33.715 8.719 1.00 49.00 86 PRO A N 1
ATOM 618 C CA . PRO A 1 86 ? 17.441 34.054 9.741 1.00 49.00 86 PRO A CA 1
ATOM 619 C C . PRO A 1 86 ? 16.803 35.090 10.663 1.00 49.00 86 PRO A C 1
ATOM 621 O O . PRO A 1 86 ? 16.445 36.186 10.225 1.00 49.00 86 PRO A O 1
ATOM 624 N N . ALA A 1 87 ? 16.587 34.704 11.920 1.00 53.47 87 ALA A N 1
ATOM 625 C CA . ALA A 1 87 ? 16.234 35.646 12.960 1.00 53.47 87 ALA A CA 1
ATOM 626 C C . ALA A 1 87 ? 17.373 36.664 13.020 1.00 53.47 87 ALA A C 1
ATOM 628 O O . ALA A 1 87 ? 18.540 36.281 13.107 1.00 53.47 87 ALA A O 1
ATOM 629 N N . SER A 1 88 ? 17.032 37.945 12.889 1.00 58.12 88 SER A N 1
ATOM 630 C CA . SER A 1 88 ? 17.975 39.053 12.977 1.00 58.12 88 SER A CA 1
ATOM 631 C C . SER A 1 88 ? 18.845 38.875 14.219 1.00 58.12 88 SER A C 1
ATOM 633 O O . SER A 1 88 ? 18.351 38.916 15.346 1.00 58.12 88 SER A O 1
ATOM 635 N N . ALA A 1 89 ? 20.130 38.612 13.987 1.00 52.94 89 ALA A N 1
ATOM 636 C CA . ALA A 1 89 ? 21.109 38.384 15.028 1.00 52.94 89 ALA A CA 1
ATOM 637 C C . ALA A 1 89 ? 21.209 39.628 15.919 1.00 52.94 89 ALA A C 1
ATOM 639 O O . ALA A 1 89 ? 21.568 40.713 15.463 1.00 52.94 89 ALA A O 1
ATOM 640 N N . ARG A 1 90 ? 20.895 39.446 17.202 1.00 58.03 90 ARG A N 1
ATOM 641 C CA . ARG A 1 90 ? 21.330 40.324 18.287 1.00 58.03 90 ARG A CA 1
ATOM 642 C C . ARG A 1 90 ? 22.687 39.778 18.756 1.00 58.03 90 ARG A C 1
ATOM 644 O O . ARG A 1 90 ? 22.762 38.573 19.001 1.00 58.03 90 ARG A O 1
ATOM 651 N N . PRO A 1 91 ? 23.759 40.581 18.815 1.00 59.78 91 PRO A N 1
ATOM 652 C CA . PRO A 1 91 ? 25.082 40.052 19.109 1.00 59.78 91 PRO A CA 1
ATOM 653 C C . PRO A 1 91 ? 25.302 39.820 20.611 1.00 59.78 91 PRO A C 1
ATOM 655 O O . PRO A 1 91 ? 24.863 40.621 21.432 1.00 59.78 91 PRO A O 1
ATOM 658 N N . ALA A 1 92 ? 26.050 38.741 20.868 1.00 53.56 92 ALA A N 1
ATOM 659 C CA . ALA A 1 92 ? 26.946 38.449 21.990 1.00 53.56 92 ALA A CA 1
ATOM 660 C C . ALA A 1 92 ? 26.370 38.361 23.418 1.00 53.56 92 ALA A C 1
ATOM 662 O O . ALA A 1 92 ? 26.108 39.369 24.058 1.00 53.56 92 ALA A O 1
ATOM 663 N N . ASP A 1 93 ? 26.326 37.139 23.962 1.00 51.69 93 ASP A N 1
ATOM 664 C CA . ASP A 1 93 ? 27.385 36.743 24.899 1.00 51.69 93 ASP A CA 1
ATOM 665 C C . ASP A 1 93 ? 27.568 35.218 24.954 1.00 51.69 93 ASP A C 1
ATOM 667 O O . ASP A 1 93 ? 26.629 34.443 24.761 1.00 51.69 93 ASP A O 1
ATOM 671 N N . ALA A 1 94 ? 28.824 34.807 25.110 1.00 53.44 94 ALA A N 1
ATOM 672 C CA . ALA A 1 94 ? 29.323 33.459 24.879 1.00 53.44 94 ALA A CA 1
ATOM 673 C C . ALA A 1 94 ? 29.130 32.527 26.089 1.00 53.44 94 ALA A C 1
ATOM 675 O O . ALA A 1 94 ? 29.558 32.828 27.198 1.00 53.44 94 ALA A O 1
ATOM 676 N N . GLY A 1 95 ? 28.570 31.343 25.839 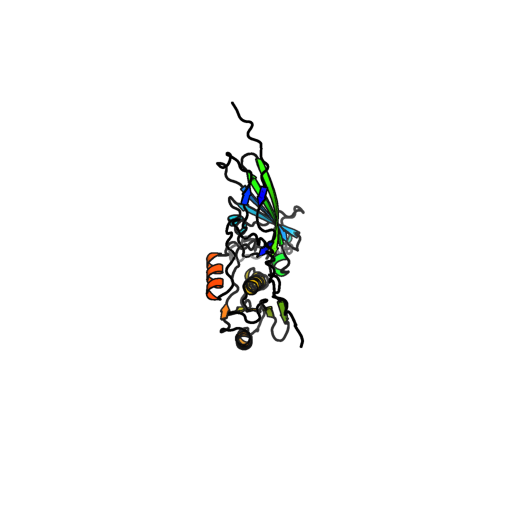1.00 45.44 95 GLY A N 1
ATOM 677 C CA . GLY A 1 95 ? 28.566 30.205 26.757 1.00 45.44 95 GLY A CA 1
ATOM 678 C C . GLY A 1 95 ? 28.552 28.921 25.938 1.00 45.44 95 GLY A C 1
ATOM 679 O O . GLY A 1 95 ? 27.564 28.614 25.276 1.00 45.44 95 GLY A O 1
ATOM 680 N N . ALA A 1 96 ? 29.693 28.241 25.895 1.00 56.00 96 ALA A N 1
ATOM 681 C CA . ALA A 1 96 ? 29.944 27.077 25.063 1.00 56.00 96 ALA A CA 1
ATOM 682 C C . ALA A 1 96 ? 29.215 25.834 25.598 1.00 56.00 96 ALA A C 1
ATOM 684 O O . ALA A 1 96 ? 29.687 25.211 26.537 1.00 56.00 96 ALA A O 1
ATOM 685 N N . ASP A 1 97 ? 28.124 25.451 24.937 1.00 49.00 97 ASP A N 1
ATOM 686 C CA . ASP A 1 97 ? 27.575 24.093 24.963 1.00 49.00 97 ASP A CA 1
ATOM 687 C C . ASP A 1 97 ? 27.351 23.657 23.512 1.00 49.00 97 ASP A C 1
ATOM 689 O O . ASP A 1 97 ? 26.343 23.976 22.873 1.00 49.00 97 ASP A O 1
ATOM 693 N N . ALA A 1 98 ? 28.346 22.965 22.957 1.00 49.25 98 ALA A N 1
ATOM 694 C CA . ALA A 1 98 ? 28.291 22.391 21.622 1.00 49.25 98 ALA A CA 1
ATOM 695 C C . ALA A 1 98 ? 27.257 21.255 21.594 1.00 49.25 98 ALA A C 1
ATOM 697 O O . ALA A 1 98 ? 27.576 20.086 21.806 1.00 49.25 98 ALA A O 1
ATOM 698 N N . ARG A 1 99 ? 25.993 21.597 21.329 1.00 52.06 99 ARG A N 1
ATOM 699 C CA . ARG A 1 99 ? 24.990 20.604 20.941 1.00 52.06 99 ARG A CA 1
ATOM 700 C C . ARG A 1 99 ? 25.394 20.014 19.588 1.00 52.06 99 ARG A C 1
ATOM 702 O O . ARG A 1 99 ? 25.730 20.788 18.687 1.00 52.06 99 ARG A O 1
ATOM 709 N N . PRO A 1 100 ? 25.356 18.681 19.416 1.00 47.56 100 PRO A N 1
ATOM 710 C CA . PRO A 1 100 ? 25.593 18.076 18.118 1.00 47.56 100 PRO A CA 1
ATOM 711 C C . PRO A 1 100 ? 24.607 18.677 17.116 1.00 47.56 100 PRO A C 1
ATOM 713 O O . PRO A 1 100 ? 23.393 18.666 17.325 1.00 47.56 100 PRO A O 1
ATOM 716 N N . SER A 1 101 ? 25.162 19.267 16.059 1.00 45.41 101 SER A N 1
ATOM 717 C CA . SER A 1 101 ? 24.413 19.727 14.900 1.00 45.41 101 SER A CA 1
ATOM 718 C C . SER A 1 101 ? 23.743 18.503 14.288 1.00 45.41 101 SER A C 1
ATOM 720 O O . SER A 1 101 ? 24.404 17.681 13.655 1.00 45.41 101 SER A O 1
ATOM 722 N N . ASP A 1 102 ? 22.442 18.371 14.541 1.00 42.53 102 ASP A N 1
ATOM 723 C CA . ASP A 1 102 ? 21.521 17.423 13.918 1.00 42.53 102 ASP A CA 1
ATOM 724 C C . ASP A 1 102 ? 21.397 17.819 12.436 1.00 42.53 102 ASP A C 1
ATOM 726 O O . ASP A 1 102 ? 20.439 18.459 11.994 1.00 42.53 102 ASP A O 1
ATOM 730 N N . ALA A 1 103 ? 22.475 17.576 11.689 1.00 42.81 103 ALA A N 1
ATOM 731 C CA . ALA A 1 103 ? 22.618 17.893 10.284 1.00 42.81 103 ALA A CA 1
ATOM 732 C C . ALA A 1 103 ? 21.700 16.968 9.487 1.00 42.81 103 ALA A C 1
ATOM 734 O O . ALA A 1 103 ? 22.117 15.948 8.955 1.00 42.81 103 ALA A O 1
ATOM 735 N N . GLY A 1 104 ? 20.428 17.360 9.441 1.00 41.69 104 GLY A N 1
ATOM 736 C CA . GLY A 1 104 ? 19.521 17.119 8.335 1.00 41.69 104 GLY A CA 1
ATOM 737 C C . GLY A 1 104 ? 19.503 15.687 7.830 1.00 41.69 104 GLY A C 1
ATOM 738 O O . GLY A 1 104 ? 19.670 15.472 6.631 1.00 41.69 104 GLY A O 1
ATOM 739 N N . ALA A 1 105 ? 19.213 14.717 8.702 1.00 45.09 105 ALA A N 1
ATOM 740 C CA . ALA A 1 105 ? 18.458 13.563 8.239 1.00 45.09 105 ALA A CA 1
ATOM 741 C C . ALA A 1 105 ? 17.175 14.145 7.643 1.00 45.09 105 ALA A C 1
ATOM 743 O O . ALA A 1 105 ? 16.282 14.566 8.382 1.00 45.09 105 ALA A O 1
ATOM 744 N N . SER A 1 106 ? 17.160 14.315 6.318 1.00 46.06 106 SER A N 1
ATOM 745 C CA . SER A 1 106 ? 16.024 14.832 5.569 1.00 46.06 106 SER A CA 1
ATOM 746 C C . SER A 1 106 ? 14.854 13.952 5.938 1.00 46.06 106 SER A C 1
ATOM 748 O O . SER A 1 106 ? 14.758 12.810 5.493 1.00 46.06 106 SER A O 1
ATOM 750 N N . ARG A 1 107 ? 14.037 14.451 6.870 1.00 55.19 107 ARG A N 1
ATOM 751 C CA . ARG A 1 107 ? 12.891 13.737 7.410 1.00 55.19 107 ARG A CA 1
ATOM 752 C C . ARG A 1 107 ? 11.953 13.605 6.233 1.00 55.19 107 ARG A C 1
ATOM 754 O O . ARG A 1 107 ? 11.251 14.562 5.908 1.00 55.19 107 ARG A O 1
ATOM 761 N N . SER A 1 108 ? 12.058 12.471 5.545 1.00 59.16 108 SER A N 1
ATOM 762 C CA . SER A 1 108 ? 11.285 12.138 4.361 1.00 59.16 108 SER A CA 1
ATOM 763 C C . SER A 1 108 ? 9.833 12.387 4.720 1.00 59.16 108 SER A C 1
ATOM 765 O O . SER A 1 108 ? 9.245 11.670 5.531 1.00 59.16 108 SER A O 1
ATOM 767 N N . ARG A 1 109 ? 9.289 13.509 4.235 1.00 65.75 109 ARG A N 1
ATOM 768 C CA . ARG A 1 109 ? 7.902 13.852 4.515 1.00 65.75 109 ARG A CA 1
ATOM 769 C C . ARG A 1 109 ? 7.067 12.712 3.955 1.00 65.75 109 ARG A C 1
ATOM 771 O O . ARG A 1 109 ? 7.295 12.357 2.794 1.00 65.75 109 ARG A O 1
ATOM 778 N N . PRO A 1 110 ? 6.090 12.196 4.715 1.00 67.44 110 PRO A N 1
ATOM 779 C CA . PRO A 1 110 ? 5.220 11.152 4.216 1.00 67.44 110 PRO A CA 1
ATOM 780 C C . PRO A 1 110 ? 4.670 11.507 2.834 1.00 67.44 110 PRO A C 1
ATOM 782 O O . PRO A 1 110 ? 4.389 12.675 2.522 1.00 67.44 110 PRO A O 1
ATOM 785 N N . ILE A 1 111 ? 4.551 10.492 1.989 1.00 74.00 111 ILE A N 1
ATOM 786 C CA . ILE A 1 111 ? 3.988 10.632 0.651 1.00 74.00 111 ILE A CA 1
ATOM 787 C C . ILE A 1 111 ? 2.520 10.981 0.808 1.00 74.00 111 ILE A C 1
ATOM 789 O O . ILE A 1 111 ? 1.744 10.180 1.328 1.00 74.00 111 ILE A O 1
ATOM 793 N N . ALA A 1 112 ? 2.129 12.174 0.365 1.00 74.62 112 ALA A N 1
ATOM 794 C CA . ALA A 1 112 ? 0.764 12.644 0.575 1.00 74.62 112 ALA A CA 1
ATOM 795 C C . ALA A 1 112 ? -0.271 11.756 -0.120 1.00 74.62 112 ALA A C 1
ATOM 797 O O . ALA A 1 112 ? -1.351 11.544 0.428 1.00 74.62 112 ALA A O 1
ATOM 798 N N . ALA A 1 113 ? 0.082 11.148 -1.260 1.00 74.19 113 ALA A N 1
ATOM 799 C CA . ALA A 1 113 ? -0.815 10.223 -1.952 1.00 74.19 113 ALA A CA 1
ATOM 800 C C . ALA A 1 113 ? -1.204 8.998 -1.112 1.00 74.19 113 ALA A C 1
ATOM 802 O O . ALA A 1 113 ? -2.284 8.447 -1.294 1.00 74.19 113 ALA A O 1
ATOM 803 N N . LEU A 1 114 ? -0.376 8.588 -0.145 1.00 82.56 114 LEU A N 1
ATOM 804 C CA . LEU A 1 114 ? -0.721 7.465 0.731 1.00 82.56 114 LEU A CA 1
ATOM 805 C C . LEU A 1 114 ? -1.854 7.815 1.702 1.00 82.56 114 LEU A C 1
ATOM 807 O O . LEU A 1 114 ? -2.592 6.936 2.133 1.00 82.56 114 LEU A O 1
ATOM 811 N N . GLN A 1 115 ? -2.031 9.099 2.020 1.00 85.38 115 GLN A N 1
ATOM 812 C CA . GLN A 1 115 ? -3.067 9.560 2.948 1.00 85.38 115 GLN A CA 1
ATOM 813 C C . GLN A 1 115 ? -4.447 9.642 2.293 1.00 85.38 115 GLN A C 1
ATOM 815 O O . GLN A 1 115 ? -5.469 9.530 2.974 1.00 85.38 115 GLN A O 1
ATOM 820 N N . SER A 1 116 ? -4.498 9.853 0.975 1.00 89.50 116 SER A N 1
ATOM 821 C CA . SER A 1 116 ? -5.760 9.942 0.242 1.00 89.50 116 SER A CA 1
ATOM 822 C C . SER A 1 116 ? -6.382 8.570 -0.029 1.00 89.50 116 SER A C 1
ATOM 824 O O . SER A 1 116 ? -7.575 8.507 -0.329 1.00 89.50 116 SER A O 1
ATOM 826 N N . LEU A 1 117 ? -5.593 7.492 0.101 1.00 92.69 117 LEU A N 1
ATOM 827 C CA . LEU A 1 117 ? -5.947 6.115 -0.262 1.00 92.69 117 LEU A CA 1
ATOM 828 C C . LEU A 1 117 ? -6.440 5.977 -1.713 1.00 92.69 117 LEU A C 1
ATOM 830 O O . LEU A 1 117 ? -7.119 5.009 -2.058 1.00 92.69 117 LEU A O 1
ATOM 834 N N . ARG A 1 118 ? -6.114 6.946 -2.576 1.00 93.38 118 ARG A N 1
ATOM 835 C CA . ARG A 1 118 ? -6.442 6.875 -3.998 1.00 93.38 118 ARG A CA 1
ATOM 836 C C . ARG A 1 118 ? -5.496 5.903 -4.703 1.00 93.38 118 ARG A C 1
ATOM 838 O O . ARG A 1 118 ? -4.341 5.779 -4.297 1.00 93.38 118 ARG A O 1
ATOM 845 N N . PRO A 1 119 ? -5.951 5.245 -5.781 1.00 94.94 119 PRO A N 1
ATOM 846 C CA . PRO A 1 119 ? -5.064 4.472 -6.635 1.00 94.94 119 PRO A CA 1
ATOM 847 C C . PRO A 1 119 ? -3.877 5.303 -7.129 1.00 94.94 119 PRO A C 1
ATOM 849 O O . PRO A 1 119 ? -4.039 6.445 -7.561 1.00 94.94 119 PRO A O 1
ATOM 852 N N . LEU A 1 120 ? -2.690 4.707 -7.102 1.00 94.31 120 LEU A N 1
ATOM 853 C CA . LEU A 1 120 ? -1.456 5.316 -7.582 1.00 94.31 120 LEU A CA 1
ATOM 854 C C . LEU A 1 120 ? -1.152 4.837 -9.001 1.00 94.31 120 LEU A C 1
ATOM 856 O O . LEU A 1 120 ? -1.318 3.657 -9.299 1.00 94.31 120 LEU A O 1
ATOM 860 N N . THR A 1 121 ? -0.662 5.722 -9.868 1.00 95.44 121 THR A N 1
ATOM 861 C CA . THR A 1 121 ? -0.171 5.332 -11.201 1.00 95.44 121 THR A CA 1
ATOM 862 C C . THR A 1 121 ? 1.346 5.187 -11.177 1.00 95.44 121 THR A C 1
ATOM 864 O O . THR A 1 121 ? 2.057 6.111 -10.784 1.00 95.44 121 THR A O 1
ATOM 867 N N . LEU A 1 122 ? 1.830 4.023 -11.600 1.00 95.94 122 LEU A N 1
ATOM 868 C CA . LEU A 1 122 ? 3.235 3.654 -11.676 1.00 95.94 122 LEU A CA 1
ATOM 869 C C . LEU A 1 122 ? 3.649 3.510 -13.139 1.00 95.94 122 LEU A C 1
ATOM 871 O O . LEU A 1 122 ? 3.182 2.602 -13.822 1.00 95.94 122 LEU A O 1
ATOM 875 N N . ASP A 1 123 ? 4.551 4.358 -13.613 1.00 97.50 123 ASP A N 1
ATOM 876 C CA . ASP A 1 123 ? 5.149 4.209 -14.937 1.00 97.50 123 ASP A CA 1
ATOM 877 C C . ASP A 1 123 ? 6.407 3.355 -14.812 1.00 97.50 123 ASP A C 1
ATOM 879 O O . ASP A 1 123 ? 7.385 3.783 -14.195 1.00 97.50 123 ASP A O 1
ATOM 883 N N . VAL A 1 124 ? 6.395 2.150 -15.382 1.00 97.69 124 VAL A N 1
ATOM 884 C CA . VAL A 1 124 ? 7.529 1.220 -15.330 1.00 97.69 124 VAL A CA 1
ATOM 885 C C . VAL A 1 124 ? 8.142 1.070 -16.714 1.00 97.69 124 VAL A C 1
ATOM 887 O O . VAL A 1 124 ? 7.437 0.924 -17.713 1.00 97.69 124 VAL A O 1
ATOM 890 N N . ARG A 1 125 ? 9.471 1.090 -16.771 1.00 97.94 125 ARG A N 1
ATOM 891 C CA . ARG A 1 125 ? 10.275 0.909 -17.976 1.00 97.94 125 ARG A CA 1
ATOM 892 C C . ARG A 1 125 ? 11.333 -0.164 -17.739 1.00 97.94 125 ARG A C 1
ATOM 894 O O . ARG A 1 125 ? 12.026 -0.124 -16.727 1.00 97.94 125 ARG A O 1
ATOM 901 N N . ALA A 1 126 ? 11.461 -1.090 -18.679 1.00 97.69 126 ALA A N 1
ATOM 902 C CA . ALA A 1 126 ? 12.543 -2.064 -18.742 1.00 97.69 126 ALA A CA 1
ATOM 903 C C . ALA A 1 126 ? 13.468 -1.707 -19.909 1.00 97.69 126 ALA A C 1
ATOM 905 O O . ALA A 1 126 ? 12.989 -1.431 -21.012 1.00 97.69 126 ALA A O 1
ATOM 906 N N . GLU A 1 127 ? 14.775 -1.697 -19.665 1.00 97.00 127 GLU A N 1
ATOM 907 C CA . GLU A 1 127 ? 15.817 -1.352 -20.634 1.00 97.00 127 GLU A CA 1
ATOM 908 C C . GLU A 1 127 ? 16.796 -2.520 -20.759 1.00 97.00 127 GLU A C 1
ATOM 910 O O . GLU A 1 127 ? 17.365 -2.972 -19.768 1.00 97.00 127 GLU A O 1
ATOM 915 N N . SER A 1 128 ? 16.976 -3.018 -21.979 1.00 95.25 128 SER A N 1
ATOM 916 C CA . SER A 1 128 ? 17.967 -4.041 -22.310 1.00 95.25 128 SER A CA 1
ATOM 917 C C . SER A 1 128 ? 19.325 -3.389 -22.609 1.00 95.25 128 SER A C 1
ATOM 919 O O . SER A 1 128 ? 19.354 -2.259 -23.110 1.00 95.25 128 SER A O 1
ATOM 921 N N . PRO A 1 129 ? 20.459 -4.079 -22.380 1.00 92.25 129 PRO A N 1
ATOM 922 C CA . PRO A 1 129 ? 21.792 -3.540 -22.678 1.00 92.25 129 PRO A CA 1
ATOM 923 C C . PRO A 1 129 ? 22.035 -3.185 -24.148 1.00 92.25 129 PRO A C 1
ATOM 925 O O . PRO A 1 129 ? 22.893 -2.362 -24.450 1.00 92.25 129 PRO A O 1
ATOM 928 N N . ASP A 1 130 ? 21.261 -3.761 -25.068 1.00 90.38 130 ASP A N 1
ATOM 929 C CA . ASP A 1 130 ? 21.285 -3.419 -26.496 1.00 90.38 130 ASP A CA 1
ATOM 930 C C . ASP A 1 130 ? 20.503 -2.134 -26.848 1.00 90.38 130 ASP A C 1
ATOM 932 O O . ASP A 1 130 ? 20.323 -1.809 -28.023 1.00 90.38 130 ASP A O 1
ATOM 936 N N . GLY A 1 131 ? 20.022 -1.403 -25.837 1.00 92.75 131 GLY A N 1
ATOM 937 C CA . GLY A 1 131 ? 19.318 -0.130 -25.975 1.00 92.75 131 GLY A CA 1
ATOM 938 C C . GLY A 1 131 ? 17.826 -0.258 -26.283 1.00 92.75 131 GLY A C 1
ATOM 939 O O . GLY A 1 131 ? 17.126 0.758 -26.329 1.00 92.75 131 GLY A O 1
ATOM 940 N N . ARG A 1 132 ? 17.297 -1.476 -26.467 1.00 93.75 132 ARG A N 1
ATOM 941 C CA . ARG A 1 132 ? 15.847 -1.676 -26.579 1.00 93.75 132 ARG A CA 1
ATOM 942 C C . ARG A 1 132 ? 15.179 -1.397 -25.236 1.00 93.75 132 ARG A C 1
ATOM 944 O O . ARG A 1 132 ? 15.727 -1.698 -24.178 1.00 93.75 132 ARG A O 1
ATOM 951 N N . ALA A 1 133 ? 13.962 -0.864 -25.275 1.00 96.44 133 ALA A N 1
ATOM 952 C CA . ALA A 1 133 ? 13.186 -0.605 -24.072 1.00 96.44 133 ALA A CA 1
ATOM 953 C C . ALA A 1 133 ? 11.699 -0.896 -24.279 1.00 96.44 133 ALA A C 1
ATOM 955 O O . ALA A 1 133 ? 11.182 -0.773 -25.388 1.00 96.44 133 ALA A O 1
ATOM 956 N N . ALA A 1 134 ? 11.019 -1.235 -23.188 1.00 97.38 134 ALA A N 1
ATOM 957 C CA . ALA A 1 134 ? 9.567 -1.329 -23.109 1.00 97.38 134 ALA A CA 1
ATOM 958 C C . ALA A 1 134 ? 9.084 -0.513 -21.911 1.00 97.38 134 ALA A C 1
ATOM 960 O O . ALA A 1 134 ? 9.733 -0.515 -20.866 1.00 97.38 134 ALA A O 1
ATOM 961 N N . ALA A 1 135 ? 7.951 0.172 -22.046 1.00 97.81 135 ALA A N 1
ATOM 962 C CA . ALA A 1 135 ? 7.340 0.925 -20.958 1.00 97.81 135 ALA A CA 1
ATOM 963 C C . ALA A 1 135 ? 5.849 0.609 -20.855 1.00 97.81 135 ALA A C 1
ATOM 965 O O . ALA A 1 135 ? 5.190 0.364 -21.867 1.00 97.81 135 ALA A O 1
ATOM 966 N N . ARG A 1 136 ? 5.324 0.612 -19.631 1.00 97.38 136 ARG A N 1
ATOM 967 C CA . ARG A 1 136 ? 3.906 0.400 -19.347 1.00 97.38 136 ARG A CA 1
ATOM 968 C C . ARG A 1 136 ? 3.528 1.071 -18.032 1.00 97.38 136 ARG A C 1
ATOM 970 O O . ARG A 1 136 ? 4.314 1.067 -17.085 1.00 97.38 136 ARG A O 1
ATOM 977 N N . SER A 1 137 ? 2.322 1.623 -17.985 1.00 97.12 137 SER A N 1
ATOM 978 C CA . SER A 1 137 ? 1.743 2.183 -16.765 1.00 97.12 137 SER A CA 1
ATOM 979 C C . SER A 1 137 ? 0.894 1.135 -16.044 1.00 97.12 137 SER A C 1
ATOM 981 O O . SER A 1 137 ? 0.194 0.341 -16.677 1.00 97.12 137 SER A O 1
ATOM 983 N N . PHE A 1 138 ? 0.962 1.150 -14.718 1.00 95.31 138 PHE A N 1
ATOM 984 C CA . PHE A 1 138 ? 0.306 0.218 -13.806 1.00 95.31 138 PHE A CA 1
ATOM 985 C C . PHE A 1 138 ? -0.425 0.981 -12.711 1.00 95.31 138 PHE A C 1
ATOM 987 O O . PHE A 1 138 ? 0.020 2.047 -12.291 1.00 95.31 138 PHE A O 1
ATOM 994 N N . THR A 1 139 ? -1.512 0.422 -12.194 1.00 96.00 139 THR A N 1
ATOM 995 C CA . THR A 1 139 ? -2.251 1.013 -11.078 1.00 96.00 139 THR A CA 1
ATOM 996 C C . THR A 1 139 ? -1.982 0.248 -9.785 1.00 96.00 139 THR A C 1
ATOM 998 O O . THR A 1 139 ? -2.208 -0.956 -9.706 1.00 96.00 139 THR A O 1
ATOM 1001 N N . ARG A 1 140 ? -1.524 0.937 -8.738 1.00 95.50 140 ARG A N 1
ATOM 1002 C CA . ARG A 1 140 ? -1.364 0.370 -7.394 1.00 95.50 140 ARG A CA 1
ATOM 1003 C C . ARG A 1 140 ? -2.524 0.811 -6.520 1.00 95.50 140 ARG A C 1
ATOM 1005 O O . ARG A 1 140 ? -2.701 2.000 -6.263 1.00 95.50 140 ARG A O 1
ATOM 1012 N N . LEU A 1 141 ? -3.334 -0.146 -6.098 1.00 96.25 141 LEU A N 1
ATOM 1013 C CA . LEU A 1 141 ? -4.483 0.087 -5.239 1.00 96.25 141 LEU A CA 1
ATOM 1014 C C . LEU A 1 141 ? -4.014 0.182 -3.785 1.00 96.25 141 LEU A C 1
ATOM 1016 O O . LEU A 1 141 ? -3.253 -0.659 -3.315 1.00 96.25 141 LEU A O 1
ATOM 1020 N N . LEU A 1 142 ? -4.476 1.207 -3.071 1.00 95.75 142 LEU A N 1
ATOM 1021 C CA . LEU A 1 142 ? -4.229 1.362 -1.629 1.00 95.75 142 LEU A CA 1
ATOM 1022 C C . LEU A 1 142 ? -5.355 0.755 -0.781 1.00 95.75 142 LEU A C 1
ATOM 1024 O O . LEU A 1 142 ? -5.247 0.674 0.438 1.00 95.75 142 LEU A O 1
ATOM 1028 N N . LEU A 1 143 ? -6.446 0.370 -1.441 1.00 96.12 143 LEU A N 1
ATOM 1029 C CA . LEU A 1 143 ? -7.671 -0.149 -0.859 1.00 96.12 143 LEU A CA 1
ATOM 1030 C C . LEU A 1 143 ? -8.341 -1.045 -1.909 1.00 96.12 143 LEU A C 1
ATOM 1032 O O . LEU A 1 143 ? -8.564 -0.596 -3.036 1.00 96.12 143 LEU A O 1
ATOM 1036 N N . ALA A 1 144 ? -8.636 -2.297 -1.565 1.00 95.88 144 ALA A N 1
ATOM 1037 C CA . ALA A 1 144 ? -9.348 -3.213 -2.447 1.00 95.88 144 ALA A CA 1
ATOM 1038 C C . ALA A 1 144 ? -10.813 -2.805 -2.627 1.00 95.88 144 ALA A C 1
ATOM 1040 O O . ALA A 1 144 ? -11.414 -2.112 -1.799 1.00 95.88 144 ALA A O 1
ATOM 1041 N N . GLU A 1 145 ? -11.402 -3.296 -3.713 1.00 94.19 145 GLU A N 1
ATOM 1042 C CA . GLU A 1 145 ? -12.826 -3.150 -3.969 1.00 94.19 145 GLU A CA 1
ATOM 1043 C C . GLU A 1 145 ? -13.664 -3.759 -2.831 1.00 94.19 145 GLU A C 1
ATOM 1045 O O . GLU A 1 145 ? -13.335 -4.799 -2.261 1.00 94.19 145 GLU A O 1
ATOM 1050 N N . GLY A 1 146 ? -14.752 -3.076 -2.472 1.00 94.81 146 GLY A N 1
ATOM 1051 C CA . GLY A 1 146 ? -15.683 -3.521 -1.434 1.00 94.81 146 GLY A CA 1
ATOM 1052 C C . GLY A 1 146 ? -15.264 -3.209 0.008 1.00 94.81 146 GLY A C 1
ATOM 1053 O O . GLY A 1 146 ? -16.119 -3.275 0.896 1.00 94.81 146 GLY A O 1
ATOM 1054 N N . VAL A 1 147 ? -14.017 -2.791 0.264 1.00 96.81 147 VAL A N 1
ATOM 1055 C CA . VAL A 1 147 ? -13.617 -2.315 1.598 1.00 96.81 147 VAL A CA 1
ATOM 1056 C C . VAL A 1 147 ? -14.314 -0.987 1.898 1.00 96.81 147 VAL A C 1
ATOM 1058 O O . VAL A 1 147 ? -14.232 -0.023 1.134 1.00 96.81 147 VAL A O 1
ATOM 1061 N N . ARG A 1 148 ? -15.009 -0.906 3.036 1.00 96.88 148 ARG A N 1
ATOM 1062 C CA . ARG A 1 148 ? -15.741 0.302 3.449 1.00 96.88 148 ARG A CA 1
ATOM 1063 C C . ARG A 1 148 ? -14.963 1.057 4.514 1.00 96.88 148 ARG A C 1
ATOM 1065 O O . ARG A 1 148 ? -14.519 0.467 5.490 1.00 96.88 148 ARG A O 1
ATOM 1072 N N . VAL A 1 149 ? -14.886 2.379 4.379 1.00 96.69 149 VAL A N 1
ATOM 1073 C CA . VAL A 1 149 ? -14.229 3.253 5.362 1.00 96.69 149 VAL A CA 1
ATOM 1074 C C . VAL A 1 149 ? -15.276 4.021 6.171 1.00 96.69 149 VAL A C 1
ATOM 1076 O O . VAL A 1 149 ? -16.238 4.575 5.622 1.00 96.69 149 VAL A O 1
ATOM 1079 N N . ARG A 1 150 ? -15.101 4.056 7.494 1.00 96.00 150 ARG A N 1
ATOM 1080 C CA . ARG A 1 150 ? -15.910 4.841 8.438 1.00 96.00 150 ARG A CA 1
ATOM 1081 C C . ARG A 1 150 ? -14.987 5.657 9.330 1.00 96.00 150 ARG A C 1
ATOM 1083 O O . ARG A 1 150 ? -13.973 5.153 9.790 1.00 96.00 150 ARG A O 1
ATOM 1090 N N . ARG A 1 151 ? -15.314 6.933 9.533 1.00 95.12 151 ARG A N 1
ATOM 1091 C CA . ARG A 1 151 ? -14.488 7.880 10.291 1.00 95.12 151 ARG A CA 1
ATOM 1092 C C . ARG A 1 151 ? -15.325 8.520 11.385 1.00 95.12 151 ARG A C 1
ATOM 1094 O O . ARG A 1 151 ? -16.412 9.018 11.098 1.00 95.12 151 ARG A O 1
ATOM 1101 N N . TRP A 1 152 ? -14.784 8.565 12.593 1.00 90.94 152 TRP A N 1
ATOM 1102 C CA . TRP A 1 152 ? -15.366 9.277 13.727 1.00 90.94 152 TRP A CA 1
ATOM 1103 C C . TRP A 1 152 ? -14.423 10.376 14.187 1.00 90.94 152 TRP A C 1
ATOM 1105 O O . TRP A 1 152 ? -13.207 10.287 14.019 1.00 90.94 152 TRP A O 1
ATOM 1115 N N . ARG A 1 153 ? -15.007 11.437 14.744 1.00 86.94 153 ARG A N 1
ATOM 1116 C CA . ARG A 1 153 ? -14.270 12.577 15.307 1.00 86.94 153 ARG A CA 1
ATOM 1117 C C . ARG A 1 153 ? -14.504 12.749 16.808 1.00 86.94 153 ARG A C 1
ATOM 1119 O O . ARG A 1 153 ? -13.725 13.445 17.443 1.00 86.94 153 ARG A O 1
ATOM 1126 N N . ALA A 1 154 ? -15.567 12.152 17.350 1.00 78.62 154 ALA A N 1
ATOM 1127 C CA . ALA A 1 154 ? -15.950 12.258 18.752 1.00 78.62 154 ALA A CA 1
ATOM 1128 C C . ALA A 1 154 ? -16.746 11.008 19.191 1.00 78.62 154 ALA A C 1
ATOM 1130 O O . ALA A 1 154 ? -17.475 10.456 18.361 1.00 78.62 154 ALA A O 1
ATOM 1131 N N . PRO A 1 155 ? -16.637 10.577 20.464 1.00 80.25 155 PRO A N 1
ATOM 1132 C CA . PRO A 1 155 ? -15.715 11.098 21.484 1.00 80.25 155 PRO A CA 1
ATOM 1133 C C . PRO A 1 155 ? -14.245 10.715 21.227 1.00 80.25 155 PRO A C 1
ATOM 1135 O O . PRO A 1 155 ? -13.349 11.381 21.733 1.00 80.25 155 PRO A O 1
ATOM 1138 N N . VAL A 1 156 ? -13.994 9.709 20.384 1.00 83.25 156 VAL A N 1
ATOM 1139 C CA . VAL A 1 156 ? -12.652 9.282 19.961 1.00 83.25 156 VAL A CA 1
ATOM 1140 C C . VAL A 1 156 ? -12.510 9.502 18.457 1.00 83.25 156 VAL A C 1
ATOM 1142 O O . VAL A 1 156 ? -13.414 9.173 17.682 1.00 83.25 156 VAL A O 1
ATOM 1145 N N . ALA A 1 157 ? -11.387 10.084 18.030 1.00 90.44 157 ALA A N 1
ATOM 1146 C CA . ALA A 1 157 ? -11.058 10.146 16.614 1.00 90.44 157 ALA A CA 1
ATOM 1147 C C . ALA A 1 157 ? -10.577 8.763 16.175 1.00 90.44 157 ALA A C 1
ATOM 1149 O O . ALA A 1 157 ? -9.617 8.249 16.733 1.00 90.44 157 ALA A O 1
ATOM 1150 N N . ALA A 1 158 ? -11.233 8.151 15.196 1.00 93.56 158 ALA A N 1
ATOM 1151 C CA . ALA A 1 158 ? -10.837 6.832 14.716 1.00 93.56 158 ALA A CA 1
ATOM 1152 C C . ALA A 1 158 ? -11.267 6.616 13.265 1.00 93.56 158 ALA A C 1
ATOM 1154 O O . ALA A 1 158 ? -12.196 7.264 12.772 1.00 93.56 158 ALA A O 1
ATOM 1155 N N . THR A 1 159 ? -10.599 5.690 12.581 1.00 95.88 159 THR A N 1
ATOM 1156 C CA . THR A 1 159 ? -10.987 5.233 11.241 1.00 95.88 159 THR A CA 1
ATOM 1157 C C . THR A 1 159 ? -11.111 3.716 11.225 1.00 95.88 159 THR A C 1
ATOM 1159 O O . THR A 1 159 ? -10.128 3.026 11.464 1.00 95.88 159 THR A O 1
ATOM 1162 N N . LEU A 1 160 ? -12.304 3.200 10.935 1.00 96.00 160 LEU A N 1
ATOM 1163 C CA . LEU A 1 160 ? -12.562 1.772 10.748 1.00 96.00 160 LEU A CA 1
ATOM 1164 C C . LEU A 1 160 ? -12.555 1.441 9.260 1.00 96.00 160 LEU A C 1
ATOM 1166 O O . LEU A 1 160 ? -13.228 2.104 8.463 1.00 96.00 160 LEU A O 1
ATOM 1170 N N . PHE A 1 161 ? -11.851 0.372 8.922 1.00 97.06 161 PHE A N 1
ATOM 1171 C CA . PHE A 1 161 ? -11.863 -0.254 7.612 1.00 97.06 161 PHE A CA 1
ATOM 1172 C C . PHE A 1 161 ? -12.567 -1.599 7.746 1.00 97.06 161 PHE A C 1
ATOM 1174 O O . PHE A 1 161 ? -12.107 -2.483 8.468 1.00 97.06 161 PHE A O 1
ATOM 1181 N N . LEU A 1 162 ? -13.720 -1.718 7.093 1.00 96.38 162 LEU A N 1
ATOM 1182 C CA . LEU A 1 162 ? -14.520 -2.931 7.096 1.00 96.38 162 LEU A CA 1
ATOM 1183 C C . LEU A 1 162 ? -14.201 -3.736 5.834 1.00 96.38 162 LEU A C 1
ATOM 1185 O O . LEU A 1 162 ? -14.454 -3.212 4.741 1.00 96.38 162 LEU A O 1
ATOM 1189 N N . PRO A 1 163 ? -13.704 -4.977 5.962 1.00 96.12 163 PRO A N 1
ATOM 1190 C CA . PRO A 1 163 ? -13.502 -5.851 4.817 1.00 96.12 163 PRO A CA 1
ATOM 1191 C C . PRO A 1 163 ? -14.842 -6.154 4.114 1.00 96.12 163 PRO A C 1
ATOM 1193 O O . PRO A 1 163 ? -15.913 -5.993 4.718 1.00 96.12 163 PRO A O 1
ATOM 1196 N N . PRO A 1 164 ? -14.817 -6.552 2.829 1.00 89.94 164 PRO A N 1
ATOM 1197 C CA . PRO A 1 164 ? -16.030 -6.914 2.096 1.00 89.94 164 PRO A CA 1
ATOM 1198 C C . PRO A 1 164 ? -16.719 -8.162 2.672 1.00 89.94 164 PRO A C 1
ATOM 1200 O O . PRO A 1 164 ? -17.940 -8.305 2.561 1.00 89.94 164 PRO A O 1
ATOM 1203 N N . GLU A 1 165 ? -15.967 -9.061 3.312 1.00 86.94 165 GLU A N 1
ATOM 1204 C CA . GLU A 1 165 ? -16.500 -10.237 3.989 1.00 86.94 165 GLU A CA 1
ATOM 1205 C C . GLU A 1 165 ? -17.359 -9.850 5.205 1.00 86.94 165 GLU A C 1
ATOM 1207 O O . GLU A 1 165 ? -17.011 -8.982 6.002 1.00 86.94 165 GLU A O 1
ATOM 1212 N N . ARG A 1 166 ? -18.496 -10.539 5.394 1.00 79.56 166 ARG A N 1
ATOM 1213 C CA . ARG A 1 166 ? -19.429 -10.239 6.499 1.00 79.56 166 ARG A CA 1
ATOM 1214 C C . ARG A 1 166 ? -18.853 -10.504 7.891 1.00 79.56 166 ARG A C 1
ATOM 1216 O O . ARG A 1 166 ? -19.313 -9.888 8.844 1.00 79.56 166 ARG A O 1
ATOM 1223 N N . LEU A 1 167 ? -17.912 -11.439 8.009 1.00 83.06 167 LEU A N 1
ATOM 1224 C CA . LEU A 1 167 ? -17.278 -11.825 9.267 1.00 83.06 167 LEU A CA 1
ATOM 1225 C C . LEU A 1 167 ? -15.774 -11.942 9.044 1.00 83.06 167 LEU A C 1
ATOM 1227 O O . LEU A 1 167 ? -15.317 -12.893 8.404 1.00 83.06 167 LEU A O 1
ATOM 1231 N N . ALA A 1 168 ? -15.029 -10.976 9.576 1.00 88.62 168 ALA A N 1
ATOM 1232 C CA . ALA A 1 168 ? -13.577 -10.973 9.512 1.00 88.62 168 ALA A CA 1
ATOM 1233 C C . ALA A 1 168 ? -12.997 -12.099 10.393 1.00 88.62 168 ALA A C 1
ATOM 1235 O O . ALA A 1 168 ? -13.506 -12.328 11.499 1.00 88.62 168 ALA A O 1
ATOM 1236 N N . PRO A 1 169 ? -11.944 -12.802 9.935 1.00 89.44 169 PRO A N 1
ATOM 1237 C CA . PRO A 1 169 ? -11.255 -13.810 10.734 1.00 89.44 169 PRO A CA 1
ATOM 1238 C C . PRO A 1 169 ? -10.568 -13.195 11.960 1.00 89.44 169 PRO A C 1
ATOM 1240 O O . PRO A 1 169 ? -10.522 -13.839 13.002 1.00 89.44 169 PRO A O 1
ATOM 1243 N N . ALA A 1 170 ? -10.119 -11.941 11.860 1.00 93.38 170 ALA A N 1
ATOM 1244 C CA . ALA A 1 170 ? -9.454 -11.205 12.928 1.00 93.38 170 ALA A CA 1
ATOM 1245 C C . ALA A 1 170 ? -9.908 -9.738 12.977 1.00 93.38 170 ALA A C 1
ATOM 1247 O O . ALA A 1 170 ? -10.353 -9.174 11.967 1.00 93.38 170 ALA A O 1
ATOM 1248 N N . ALA A 1 171 ? -9.756 -9.123 14.152 1.00 95.12 171 ALA A N 1
ATOM 1249 C CA . ALA A 1 171 ? -9.862 -7.683 14.352 1.00 95.12 171 ALA A CA 1
ATOM 1250 C C . ALA A 1 171 ? -8.547 -7.119 14.894 1.00 95.12 171 ALA A C 1
ATOM 1252 O O . ALA A 1 171 ? -7.951 -7.692 15.801 1.00 95.12 171 ALA A O 1
ATOM 1253 N N . LEU A 1 172 ? -8.131 -5.968 14.370 1.00 95.81 172 LEU A N 1
ATOM 1254 C CA . LEU A 1 172 ? -6.952 -5.244 14.829 1.00 95.81 172 LEU A CA 1
ATOM 1255 C C . LEU A 1 172 ? -7.273 -3.802 15.194 1.00 95.81 172 LEU A C 1
ATOM 1257 O O . LEU A 1 172 ? -7.929 -3.079 14.442 1.00 95.81 172 LEU A O 1
ATOM 1261 N N . LEU A 1 173 ? -6.724 -3.370 16.321 1.00 95.88 173 LEU A N 1
ATOM 1262 C CA . LEU A 1 173 ? -6.587 -1.974 16.694 1.00 95.88 173 LEU A CA 1
ATOM 1263 C C . LEU A 1 173 ? -5.150 -1.536 16.394 1.00 95.88 173 LEU A C 1
ATOM 1265 O O . LEU A 1 173 ? -4.217 -1.948 17.079 1.00 95.88 173 LEU A O 1
ATOM 1269 N N . LEU A 1 174 ? -4.974 -0.694 15.377 1.00 95.62 174 LEU A N 1
ATOM 1270 C CA . LEU A 1 174 ? -3.696 -0.046 15.103 1.00 95.62 174 LEU A CA 1
ATOM 1271 C C . LEU A 1 174 ? -3.610 1.241 15.918 1.00 95.62 174 LEU A C 1
ATOM 1273 O O . LEU A 1 174 ? -4.229 2.258 15.576 1.00 95.62 174 LEU A O 1
ATOM 1277 N N . ASP A 1 175 ? -2.852 1.177 17.006 1.00 93.50 175 ASP A N 1
ATOM 1278 C CA . ASP A 1 175 ? -2.703 2.283 17.941 1.00 93.50 175 ASP A CA 1
ATOM 1279 C C . ASP A 1 175 ? -1.521 3.177 17.542 1.00 93.50 175 ASP A C 1
ATOM 1281 O O . ASP A 1 175 ? -0.354 2.857 17.770 1.00 93.50 175 ASP A O 1
ATOM 1285 N N . ALA A 1 176 ? -1.829 4.322 16.931 1.00 92.56 176 ALA A N 1
ATOM 1286 C CA . ALA A 1 176 ? -0.845 5.339 16.579 1.00 92.56 176 ALA A CA 1
ATOM 1287 C C . ALA A 1 176 ? -0.809 6.501 17.589 1.00 92.56 176 ALA A C 1
ATOM 1289 O O . ALA A 1 176 ? -0.229 7.543 17.284 1.00 92.56 176 ALA A O 1
ATOM 1290 N N . THR A 1 177 ? -1.400 6.365 18.782 1.00 91.19 177 THR A N 1
ATOM 1291 C CA . THR A 1 177 ? -1.458 7.449 19.785 1.00 91.19 177 THR A CA 1
ATOM 1292 C C . THR A 1 177 ? -0.076 7.884 20.273 1.00 91.19 177 THR A C 1
ATOM 1294 O O . THR A 1 177 ? 0.139 9.072 20.522 1.00 91.19 177 THR A O 1
ATOM 1297 N N . ALA A 1 178 ? 0.879 6.951 20.337 1.00 89.06 178 ALA A N 1
ATOM 1298 C CA . ALA A 1 178 ? 2.271 7.222 20.689 1.00 89.06 178 ALA A CA 1
ATOM 1299 C C . ALA A 1 178 ? 3.081 7.867 19.545 1.00 89.06 178 ALA A C 1
ATOM 1301 O O . ALA A 1 178 ? 4.187 8.363 19.773 1.00 89.06 178 ALA A O 1
ATOM 1302 N N . ALA A 1 179 ? 2.568 7.870 18.310 1.00 90.50 179 ALA A N 1
ATOM 1303 C CA . ALA A 1 179 ? 3.291 8.419 17.172 1.00 90.50 179 ALA A CA 1
ATOM 1304 C C . ALA A 1 179 ? 3.286 9.955 17.204 1.00 90.50 179 ALA A C 1
ATOM 1306 O O . ALA A 1 179 ? 2.272 10.601 17.467 1.00 90.50 179 ALA A O 1
ATOM 1307 N N . VAL A 1 180 ? 4.422 10.569 16.869 1.00 89.81 180 VAL A N 1
ATOM 1308 C CA . VAL A 1 180 ? 4.500 12.030 16.734 1.00 89.81 180 VAL A CA 1
ATOM 1309 C C . VAL A 1 180 ? 3.615 12.463 15.554 1.00 89.81 180 VAL A C 1
ATOM 1311 O O . VAL A 1 180 ? 3.739 11.877 14.471 1.00 89.81 180 VAL A O 1
ATOM 1314 N N . PRO A 1 181 ? 2.738 13.476 15.698 1.00 87.62 181 PRO A N 1
ATOM 1315 C CA . PRO A 1 181 ? 1.950 13.985 14.580 1.00 87.62 181 PRO A CA 1
ATOM 1316 C C . PRO A 1 181 ? 2.834 14.359 13.383 1.00 87.62 181 PRO A C 1
ATOM 1318 O O . PRO A 1 181 ? 3.826 15.071 13.529 1.00 87.62 181 PRO A O 1
ATOM 1321 N N . GLY A 1 182 ? 2.484 13.858 12.196 1.00 83.06 182 GLY A N 1
ATOM 1322 C CA . GLY A 1 182 ? 3.264 14.061 10.969 1.00 83.06 182 GLY A CA 1
ATOM 1323 C C . GLY A 1 182 ? 4.474 13.133 10.798 1.00 83.06 182 GLY A C 1
ATOM 1324 O O . GLY A 1 182 ? 5.153 13.227 9.778 1.00 83.06 182 GLY A O 1
ATOM 1325 N N . SER A 1 183 ? 4.739 12.229 11.747 1.00 87.19 183 SER A N 1
ATOM 1326 C CA . SER A 1 183 ? 5.728 11.159 11.565 1.00 87.19 183 SER A CA 1
ATOM 1327 C C . SER A 1 183 ? 5.287 10.147 10.503 1.00 87.19 183 SER A C 1
ATOM 1329 O O . SER A 1 183 ? 4.097 10.001 10.211 1.00 87.19 183 SER A O 1
ATOM 1331 N N . THR A 1 184 ? 6.251 9.400 9.961 1.00 85.69 184 THR A N 1
ATOM 1332 C CA . THR A 1 184 ? 5.999 8.289 9.031 1.00 85.69 184 THR A CA 1
ATOM 1333 C C . THR A 1 184 ? 5.040 7.264 9.625 1.00 85.69 184 THR A C 1
ATOM 1335 O O . THR A 1 184 ? 4.091 6.874 8.956 1.00 85.69 184 THR A O 1
ATOM 1338 N N . LEU A 1 185 ? 5.216 6.898 10.899 1.00 87.06 185 LEU A N 1
ATOM 1339 C CA . LEU A 1 185 ? 4.344 5.943 11.586 1.00 87.06 185 LEU A CA 1
ATOM 1340 C C . LEU A 1 185 ? 2.880 6.415 11.603 1.00 87.06 185 LEU A C 1
ATOM 1342 O O . LEU A 1 185 ? 1.977 5.665 11.238 1.00 87.06 185 LEU A O 1
ATOM 1346 N N . ALA A 1 186 ? 2.647 7.690 11.939 1.00 89.06 186 ALA A N 1
ATOM 1347 C CA . ALA A 1 186 ? 1.309 8.282 11.929 1.00 89.06 186 ALA A CA 1
ATOM 1348 C C . ALA A 1 186 ? 0.680 8.306 10.524 1.00 89.06 186 ALA A C 1
ATOM 1350 O O . ALA A 1 186 ? -0.533 8.158 10.385 1.00 89.06 186 ALA A O 1
ATOM 1351 N N . ALA A 1 187 ? 1.493 8.495 9.481 1.00 88.06 187 ALA A N 1
ATOM 1352 C CA . ALA A 1 187 ? 1.027 8.519 8.098 1.00 88.06 187 ALA A CA 1
ATOM 1353 C C . ALA A 1 187 ? 0.793 7.120 7.504 1.00 88.06 187 ALA A C 1
ATOM 1355 O O . ALA A 1 187 ? -0.072 6.973 6.643 1.00 88.06 187 ALA A O 1
ATOM 1356 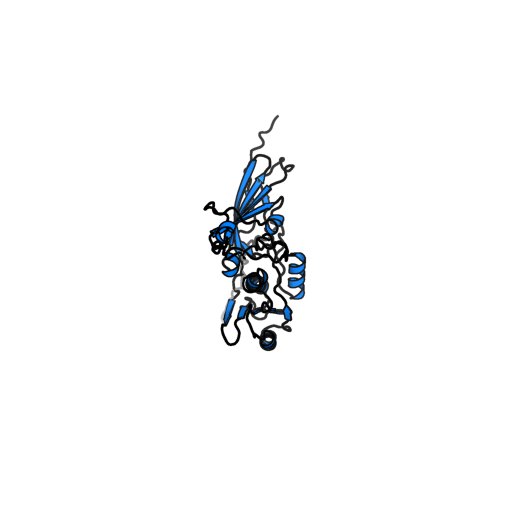N N . VAL A 1 188 ? 1.539 6.106 7.954 1.00 90.38 188 VAL A N 1
ATOM 1357 C CA . VAL A 1 188 ? 1.424 4.721 7.475 1.00 90.38 188 VAL A CA 1
ATOM 1358 C C . VAL A 1 188 ? 0.253 3.988 8.126 1.00 90.38 188 VAL A C 1
ATOM 1360 O O . VAL A 1 188 ? -0.343 3.135 7.478 1.00 90.38 188 VAL A O 1
ATOM 1363 N N . ALA A 1 189 ? -0.148 4.335 9.353 1.00 93.94 189 ALA A N 1
ATOM 1364 C CA . ALA A 1 189 ? -1.201 3.598 10.057 1.00 93.94 189 ALA A CA 1
ATOM 1365 C C . ALA A 1 189 ? -2.523 3.443 9.266 1.00 93.94 189 ALA A C 1
ATOM 1367 O O . ALA A 1 189 ? -3.019 2.319 9.167 1.00 93.94 189 ALA A O 1
ATOM 1368 N N . PRO A 1 190 ? -3.080 4.495 8.625 1.00 95.19 190 PRO A N 1
ATOM 1369 C CA . PRO A 1 190 ? -4.270 4.344 7.784 1.00 95.19 190 PRO A CA 1
ATOM 1370 C C . PRO A 1 190 ? -4.043 3.470 6.546 1.00 95.19 190 PRO A C 1
ATOM 1372 O O . PRO A 1 190 ? -4.963 2.779 6.117 1.00 95.19 190 PRO A O 1
ATOM 1375 N N . LEU A 1 191 ? -2.837 3.492 5.974 1.00 95.50 191 LEU A N 1
ATOM 1376 C CA . LEU A 1 191 ? -2.475 2.675 4.818 1.00 95.50 191 LEU A CA 1
ATOM 1377 C C . LEU A 1 191 ? -2.349 1.195 5.198 1.00 95.50 191 LEU A C 1
ATOM 1379 O O . LEU A 1 191 ? -2.915 0.343 4.520 1.00 95.50 191 LEU A O 1
ATOM 1383 N N . ALA A 1 192 ? -1.652 0.891 6.294 1.00 96.00 192 ALA A N 1
ATOM 1384 C CA . ALA A 1 192 ? -1.523 -0.469 6.805 1.00 96.00 192 ALA A CA 1
ATOM 1385 C C . ALA A 1 192 ? -2.901 -1.078 7.105 1.00 96.00 192 ALA A C 1
ATOM 1387 O O . ALA A 1 192 ? -3.194 -2.187 6.668 1.00 96.00 192 ALA A O 1
ATOM 1388 N N . ALA A 1 193 ? -3.783 -0.318 7.763 1.00 96.88 193 ALA A N 1
ATOM 1389 C CA . ALA A 1 193 ? -5.166 -0.723 8.002 1.00 96.88 193 ALA A CA 1
ATOM 1390 C C . ALA A 1 193 ? -5.950 -0.974 6.706 1.00 96.88 193 ALA A C 1
ATOM 1392 O O . ALA A 1 193 ? -6.623 -1.993 6.576 1.00 96.88 193 ALA A O 1
ATOM 1393 N N . ALA A 1 194 ? -5.833 -0.082 5.719 1.00 97.25 194 ALA A N 1
ATOM 1394 C CA . ALA A 1 194 ? -6.484 -0.249 4.423 1.00 97.25 194 ALA A CA 1
ATOM 1395 C C . ALA A 1 194 ? -6.049 -1.542 3.710 1.00 97.25 194 ALA A C 1
ATOM 1397 O O . ALA A 1 194 ? -6.897 -2.267 3.182 1.00 97.25 194 ALA A O 1
ATOM 1398 N N . LEU A 1 195 ? -4.752 -1.863 3.728 1.00 97.12 195 LEU A N 1
ATOM 1399 C CA . LEU A 1 195 ? -4.213 -3.081 3.122 1.00 97.12 195 LEU A CA 1
ATOM 1400 C C . LEU A 1 195 ? -4.636 -4.335 3.899 1.00 97.12 195 LEU A C 1
ATOM 1402 O O . LEU A 1 195 ? -5.158 -5.268 3.298 1.00 97.12 195 LEU A O 1
ATOM 1406 N N . LEU A 1 196 ? -4.550 -4.331 5.230 1.00 97.12 196 LEU A N 1
ATOM 1407 C CA . LEU A 1 196 ? -5.044 -5.428 6.075 1.00 97.12 196 LEU A CA 1
ATOM 1408 C C . LEU A 1 196 ? -6.543 -5.698 5.854 1.00 97.12 196 LEU A C 1
ATOM 1410 O O . LEU A 1 196 ? -6.952 -6.849 5.685 1.00 97.12 196 LEU A O 1
ATOM 1414 N N . ALA A 1 197 ? -7.365 -4.650 5.757 1.00 97.00 197 ALA A N 1
ATOM 1415 C CA . ALA A 1 197 ? -8.785 -4.786 5.436 1.00 97.00 197 ALA A CA 1
ATOM 1416 C C . ALA A 1 197 ? -9.039 -5.281 4.013 1.00 97.00 197 ALA A C 1
ATOM 1418 O O . ALA A 1 197 ? -9.968 -6.054 3.779 1.00 97.00 197 ALA A O 1
ATOM 1419 N N . SER A 1 198 ? -8.169 -4.929 3.070 1.00 96.81 198 SER A N 1
ATOM 1420 C CA . SER A 1 198 ? -8.175 -5.502 1.720 1.00 96.81 198 SER A CA 1
ATOM 1421 C C . SER A 1 198 ? -7.874 -7.009 1.729 1.00 96.81 198 SER A C 1
ATOM 1423 O O . SER A 1 198 ? -8.376 -7.755 0.882 1.00 96.81 198 SER A O 1
ATOM 1425 N N . ARG A 1 199 ? -7.128 -7.488 2.734 1.00 96.19 199 ARG A N 1
ATOM 1426 C CA . ARG A 1 199 ? -6.855 -8.911 2.997 1.00 96.19 199 ARG A CA 1
ATOM 1427 C C . ARG A 1 199 ? -7.901 -9.594 3.891 1.00 96.19 199 ARG A C 1
ATOM 1429 O O . ARG A 1 199 ? -7.745 -10.772 4.199 1.00 96.19 199 ARG A O 1
ATOM 1436 N N . GLY A 1 200 ? -8.983 -8.905 4.256 1.00 95.62 200 GLY A N 1
ATOM 1437 C CA . GLY A 1 200 ? -10.102 -9.478 5.012 1.00 95.62 200 GLY A CA 1
ATOM 1438 C C . GLY A 1 200 ? -10.078 -9.206 6.519 1.00 95.62 200 GLY A C 1
ATOM 1439 O O . GLY A 1 200 ? -10.959 -9.691 7.221 1.00 95.62 200 GLY A O 1
ATOM 1440 N N . VAL A 1 201 ? -9.116 -8.438 7.040 1.00 96.06 201 VAL A N 1
ATOM 1441 C CA . VAL A 1 201 ? -9.007 -8.130 8.479 1.00 96.06 201 VAL A CA 1
ATOM 1442 C C . VAL A 1 201 ? -9.869 -6.916 8.844 1.00 96.06 201 VAL A C 1
ATOM 1444 O O . VAL A 1 201 ? -9.829 -5.890 8.175 1.00 96.06 201 VAL A O 1
ATOM 1447 N N . LEU A 1 202 ? -10.637 -6.973 9.933 1.00 96.75 202 LEU A N 1
ATOM 1448 C CA . LEU A 1 202 ? -11.321 -5.782 10.445 1.00 96.75 202 LEU A CA 1
ATOM 1449 C C . LEU A 1 202 ? -10.301 -4.890 11.158 1.00 96.75 202 LEU A C 1
ATOM 1451 O O . LEU A 1 202 ? -9.740 -5.307 12.163 1.00 96.75 202 LEU A O 1
ATOM 1455 N N . THR A 1 203 ? -10.059 -3.665 10.692 1.00 97.19 203 THR A N 1
ATOM 1456 C CA . THR A 1 203 ? -9.029 -2.808 11.312 1.00 97.19 203 THR A CA 1
ATOM 1457 C C . THR A 1 203 ? -9.573 -1.458 11.751 1.00 97.19 203 THR A C 1
ATOM 1459 O O . THR A 1 203 ? -10.182 -0.747 10.947 1.00 97.19 203 THR A O 1
ATOM 1462 N N . LEU A 1 204 ? -9.296 -1.067 12.992 1.00 96.31 204 LEU A N 1
ATOM 1463 C CA . LEU A 1 204 ? -9.548 0.263 13.536 1.00 96.31 204 LEU A CA 1
ATOM 1464 C C . LEU A 1 204 ? -8.221 0.987 13.755 1.00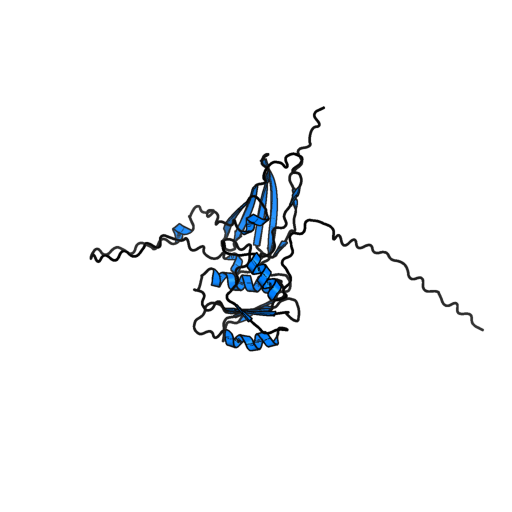 96.31 204 LEU A C 1
ATOM 1466 O O . LEU A 1 204 ? -7.329 0.462 14.407 1.00 96.31 204 LEU A O 1
ATOM 1470 N N . VAL A 1 205 ? -8.104 2.208 13.247 1.00 96.25 205 VAL A N 1
ATOM 1471 C CA . VAL A 1 205 ? -6.943 3.075 13.470 1.00 96.25 205 VAL A CA 1
ATOM 1472 C C . VAL A 1 205 ? -7.322 4.178 14.437 1.00 96.25 205 VAL A C 1
ATOM 1474 O O . VAL A 1 205 ? -8.276 4.919 14.175 1.00 96.25 205 VAL A O 1
ATOM 1477 N N . VAL A 1 206 ? -6.535 4.328 15.499 1.00 94.12 206 VAL A N 1
ATOM 1478 C CA . VAL A 1 206 ? -6.599 5.477 16.408 1.00 94.12 206 VAL A CA 1
ATOM 1479 C C . VAL A 1 206 ? -5.383 6.362 16.113 1.00 94.12 206 VAL A C 1
ATOM 1481 O O . VAL A 1 206 ? -4.250 5.920 16.309 1.00 94.12 206 VAL A O 1
ATOM 1484 N N . PRO A 1 207 ? -5.575 7.569 15.549 1.00 92.38 207 PRO A N 1
ATOM 1485 C CA . PRO A 1 207 ? -4.479 8.449 15.173 1.00 92.38 207 PRO A CA 1
ATOM 1486 C C . PRO A 1 207 ? -3.808 9.069 16.413 1.00 92.38 207 PRO A C 1
ATOM 1488 O O . PRO A 1 207 ? -4.369 9.032 17.508 1.00 92.38 207 PRO A O 1
ATOM 1491 N N . PRO A 1 208 ? -2.646 9.727 16.246 1.00 90.44 208 PRO A N 1
ATOM 1492 C CA . PRO A 1 208 ? -2.050 10.545 17.297 1.00 90.44 208 PRO A CA 1
ATOM 1493 C C . PRO A 1 208 ? -3.048 11.539 17.901 1.00 90.44 208 PRO A C 1
ATOM 1495 O O . PRO A 1 208 ? -3.654 12.341 17.184 1.00 90.44 208 PRO A O 1
ATOM 1498 N N . GLY A 1 209 ? -3.182 11.535 19.225 1.00 84.81 209 GLY A N 1
ATOM 1499 C CA . GLY A 1 209 ? -4.086 12.425 19.944 1.00 84.81 209 GLY A CA 1
ATOM 1500 C C . GLY A 1 209 ? -3.864 12.341 21.450 1.00 84.81 209 GLY A C 1
ATOM 1501 O O . GLY A 1 209 ? -3.592 11.272 21.986 1.00 84.81 209 GLY A O 1
ATOM 1502 N N . ARG A 1 210 ? -3.955 13.474 22.155 1.00 72.19 210 ARG A N 1
ATOM 1503 C CA . ARG A 1 210 ? -3.816 13.480 23.619 1.00 72.19 210 ARG A CA 1
ATOM 1504 C C . ARG A 1 210 ? -5.073 12.912 24.275 1.00 72.19 210 ARG A C 1
ATOM 1506 O O . ARG A 1 210 ? -6.174 13.327 23.927 1.00 72.19 210 ARG A O 1
ATOM 1513 N N . GLY A 1 211 ? -4.881 12.034 25.261 1.00 74.31 211 GLY A N 1
ATOM 1514 C CA . GLY A 1 211 ? -5.945 11.563 26.154 1.00 74.31 211 GLY A CA 1
ATOM 1515 C C . GLY A 1 211 ? -6.968 10.627 25.509 1.00 74.31 211 GLY A C 1
ATOM 1516 O O . GLY A 1 211 ? -8.084 10.534 26.009 1.00 74.31 211 GLY A O 1
ATOM 1517 N N . GLN A 1 212 ? -6.623 9.971 24.398 1.00 80.25 212 GLN A N 1
ATOM 1518 C CA . GLN A 1 212 ? -7.473 8.940 23.806 1.00 80.25 212 GLN A CA 1
ATOM 1519 C C . GLN A 1 212 ? -7.152 7.590 24.446 1.00 80.25 212 GLN A C 1
ATOM 1521 O O . GLN A 1 212 ? -6.020 7.124 24.359 1.00 80.25 212 GLN A O 1
ATOM 1526 N N . ASP A 1 213 ? -8.149 6.981 25.083 1.00 84.44 213 ASP A N 1
ATOM 1527 C CA . ASP A 1 213 ? -8.076 5.593 25.528 1.00 84.44 213 ASP A CA 1
ATOM 1528 C C . ASP A 1 213 ? -8.479 4.682 24.362 1.00 84.44 213 ASP A C 1
ATOM 1530 O O . ASP A 1 213 ? -9.662 4.487 24.070 1.00 84.44 213 ASP A O 1
ATOM 1534 N N . SER A 1 214 ? -7.478 4.185 23.640 1.00 84.56 214 SER A N 1
ATOM 1535 C CA . SER A 1 214 ? -7.661 3.279 22.507 1.00 84.56 214 SER A CA 1
ATOM 1536 C C . SER A 1 214 ? -8.217 1.917 22.958 1.00 84.56 214 SER A C 1
ATOM 1538 O O . SER A 1 214 ? -8.998 1.300 22.227 1.00 84.56 214 SER A O 1
ATOM 1540 N N . ALA A 1 215 ? -7.916 1.486 24.191 1.00 85.06 215 ALA A N 1
ATOM 1541 C CA . ALA A 1 215 ? -8.355 0.206 24.742 1.00 85.06 215 ALA A CA 1
ATOM 1542 C C . ALA A 1 215 ? -9.879 0.138 24.925 1.00 85.06 215 ALA A C 1
ATOM 1544 O O . ALA A 1 215 ? -10.471 -0.936 24.792 1.00 85.06 215 ALA A O 1
ATOM 1545 N N . ALA A 1 216 ? -10.541 1.284 25.117 1.00 85.56 216 ALA A N 1
ATOM 1546 C CA . ALA A 1 216 ? 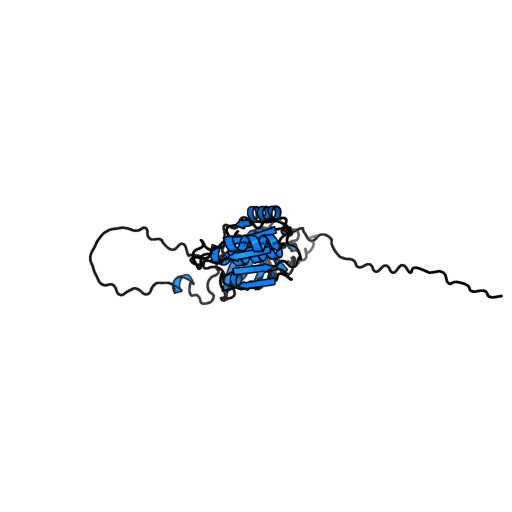-11.999 1.372 25.193 1.00 85.56 216 ALA A CA 1
ATOM 1547 C C . ALA A 1 216 ? -12.716 0.872 23.918 1.00 85.56 216 ALA A C 1
ATOM 1549 O O . ALA A 1 216 ? -13.898 0.528 23.969 1.00 85.56 216 ALA A O 1
ATOM 1550 N N . ALA A 1 217 ? -12.026 0.802 22.772 1.00 84.44 217 ALA A N 1
ATOM 1551 C CA . ALA A 1 217 ? -12.597 0.301 21.522 1.00 84.44 217 ALA A CA 1
ATOM 1552 C C . ALA A 1 217 ? -12.574 -1.236 21.391 1.00 84.44 217 ALA A C 1
ATOM 1554 O O . ALA A 1 217 ? -13.322 -1.783 20.575 1.00 84.44 217 ALA A O 1
ATOM 1555 N N . LEU A 1 218 ? -11.753 -1.940 22.182 1.00 86.75 218 LEU A N 1
ATOM 1556 C CA . LEU A 1 218 ? -11.528 -3.383 22.032 1.00 86.75 218 LEU A CA 1
ATOM 1557 C C . LEU A 1 218 ? -12.784 -4.239 22.231 1.00 86.75 218 LEU A C 1
ATOM 1559 O O . LEU A 1 218 ? -13.031 -5.091 21.375 1.00 86.75 218 LEU A O 1
ATOM 1563 N N . PRO A 1 219 ? -13.627 -4.018 23.264 1.00 84.62 219 PRO A N 1
ATOM 1564 C CA . PRO A 1 219 ? -14.813 -4.850 23.465 1.00 84.62 219 PRO A CA 1
ATOM 1565 C C . PRO A 1 219 ? -15.760 -4.816 22.264 1.00 84.62 219 PRO A C 1
ATOM 1567 O O . PRO A 1 219 ? -16.296 -5.845 21.863 1.00 84.62 219 PRO A O 1
ATOM 1570 N N . THR A 1 220 ? -15.926 -3.641 21.651 1.00 84.50 220 THR A N 1
ATOM 1571 C CA . THR A 1 220 ? -16.764 -3.472 20.459 1.00 84.50 220 THR A CA 1
ATOM 1572 C C . THR A 1 220 ? -16.153 -4.171 19.249 1.00 84.50 220 THR A C 1
ATOM 1574 O O . THR A 1 220 ? -16.879 -4.816 18.501 1.00 84.50 220 THR A O 1
ATOM 1577 N N . LEU A 1 221 ? -14.832 -4.088 19.047 1.00 85.69 221 LEU A N 1
ATOM 1578 C CA . LEU A 1 221 ? -14.166 -4.768 17.929 1.00 85.69 221 LEU A CA 1
ATOM 1579 C C . LEU A 1 221 ? -14.273 -6.293 18.026 1.00 85.69 221 LEU A C 1
ATOM 1581 O O . LEU A 1 221 ? -14.574 -6.944 17.025 1.00 85.69 221 LEU A O 1
ATOM 1585 N N . SER A 1 222 ? -14.109 -6.852 19.224 1.00 85.44 222 SER A N 1
ATOM 1586 C CA . SER A 1 222 ? -14.251 -8.293 19.459 1.00 85.44 222 SER A CA 1
ATOM 1587 C C . SER A 1 222 ? -15.678 -8.803 19.210 1.00 85.44 222 SER A C 1
ATOM 1589 O O . SER A 1 222 ? -15.857 -9.974 18.906 1.00 85.44 222 SER A O 1
ATOM 1591 N N . GLN A 1 223 ? -16.708 -7.948 19.291 1.00 84.19 223 GLN A N 1
ATOM 1592 C CA . GLN A 1 223 ? -18.096 -8.342 18.993 1.00 84.19 223 GLN A CA 1
ATOM 1593 C C . GLN A 1 223 ? -18.389 -8.490 17.493 1.00 84.19 223 GLN A C 1
ATOM 1595 O O . GLN A 1 223 ? -19.354 -9.160 17.126 1.00 84.19 223 GLN A O 1
ATOM 1600 N N . VAL A 1 224 ? -17.604 -7.846 16.622 1.00 82.00 224 VAL A N 1
ATOM 1601 C CA . VAL A 1 224 ? -17.827 -7.849 15.161 1.00 82.00 224 VAL A CA 1
ATOM 1602 C C . VAL A 1 224 ? -16.884 -8.777 14.394 1.00 82.00 224 VAL A C 1
ATOM 1604 O O . VAL A 1 224 ? -17.160 -9.086 13.233 1.00 82.00 224 VAL A O 1
ATOM 1607 N N . ALA A 1 225 ? -15.798 -9.239 15.013 1.00 85.81 225 ALA A N 1
ATOM 1608 C CA . ALA A 1 225 ? -14.917 -10.258 14.450 1.00 85.81 225 ALA A CA 1
ATOM 1609 C C . ALA A 1 225 ? -15.212 -11.649 15.025 1.00 85.81 225 ALA A C 1
ATOM 1611 O O . ALA A 1 225 ? -15.897 -11.795 16.032 1.00 85.81 225 ALA A O 1
ATOM 1612 N N . ARG A 1 226 ? -14.702 -12.695 14.363 1.00 83.44 226 ARG A N 1
ATOM 1613 C CA . ARG A 1 226 ? -14.814 -14.075 14.870 1.00 83.44 226 ARG A CA 1
ATOM 1614 C C . ARG A 1 226 ? -13.869 -14.376 16.039 1.00 83.44 226 ARG A C 1
ATOM 1616 O O . ARG A 1 226 ? -14.097 -15.359 16.735 1.00 83.44 226 ARG A O 1
ATOM 1623 N N . GLY A 1 227 ? -12.815 -13.581 16.208 1.00 81.88 227 GLY A N 1
ATOM 1624 C CA . GLY A 1 227 ? -11.785 -13.754 17.232 1.00 81.88 227 GLY A CA 1
ATOM 1625 C C . GLY A 1 227 ? -11.624 -12.525 18.121 1.00 81.88 227 GLY A C 1
ATOM 1626 O O . GLY A 1 227 ? -12.278 -11.500 17.915 1.00 81.88 227 GLY A O 1
ATOM 1627 N N . GLU A 1 228 ? -10.734 -12.635 19.106 1.00 86.88 228 GLU A N 1
ATOM 1628 C CA . GLU A 1 228 ? -10.369 -11.515 19.973 1.00 86.88 228 GLU A CA 1
ATOM 1629 C C . GLU A 1 228 ? -9.664 -10.417 19.171 1.00 86.88 228 GLU A C 1
ATOM 1631 O O . GLU A 1 228 ? -8.833 -10.690 18.302 1.00 86.88 228 GLU A O 1
ATOM 1636 N N . ALA A 1 229 ? -10.016 -9.162 19.451 1.00 91.81 229 ALA A N 1
ATOM 1637 C CA . ALA A 1 229 ? -9.316 -8.024 18.884 1.00 91.81 229 ALA A CA 1
ATOM 1638 C C . ALA A 1 229 ? -7.931 -7.871 19.528 1.00 91.81 229 ALA A C 1
ATOM 1640 O O . ALA A 1 229 ? -7.804 -7.855 20.752 1.00 91.81 229 ALA A O 1
ATOM 1641 N N . GLU A 1 230 ? -6.906 -7.694 18.701 1.00 93.56 230 GLU A N 1
ATOM 1642 C CA . GLU A 1 230 ? -5.527 -7.474 19.144 1.00 93.56 230 GLU A CA 1
ATOM 1643 C C . GLU A 1 230 ? -5.114 -6.013 18.924 1.00 93.56 230 GLU A C 1
ATOM 1645 O O . GLU A 1 230 ? -5.516 -5.371 17.948 1.00 93.56 230 GLU A O 1
ATOM 1650 N N . VAL A 1 231 ? -4.302 -5.478 19.838 1.00 93.88 231 VAL A N 1
ATOM 1651 C CA . VAL A 1 231 ? -3.693 -4.149 19.704 1.00 93.88 231 VAL A CA 1
ATOM 1652 C C . VAL A 1 231 ? -2.283 -4.299 19.173 1.00 93.88 231 VAL A C 1
ATOM 1654 O O . VAL A 1 231 ? -1.469 -5.000 19.771 1.00 93.88 231 VAL A O 1
ATOM 1657 N N . LEU A 1 232 ? -1.978 -3.598 18.085 1.00 93.56 232 LEU A N 1
ATOM 1658 C CA . LEU A 1 232 ? -0.649 -3.588 17.493 1.00 93.56 232 LEU A CA 1
ATOM 1659 C C . LEU A 1 232 ? -0.178 -2.160 17.215 1.00 93.56 232 LEU A C 1
ATOM 1661 O O . LEU A 1 232 ? -0.986 -1.305 16.828 1.00 93.56 232 LEU A O 1
ATOM 1665 N N . PRO A 1 233 ? 1.134 -1.887 17.344 1.00 90.94 233 PRO A N 1
ATOM 1666 C CA . PRO A 1 233 ? 1.702 -0.715 16.699 1.00 90.94 233 PRO A CA 1
ATOM 1667 C C . PRO A 1 233 ? 1.489 -0.826 15.177 1.00 90.94 233 PRO A C 1
ATOM 1669 O O . PRO A 1 233 ? 1.461 -1.940 14.648 1.00 90.94 233 PRO A O 1
ATOM 1672 N N . PRO A 1 234 ? 1.349 0.294 14.448 1.00 90.81 234 PRO A N 1
ATOM 1673 C CA . PRO A 1 234 ? 1.141 0.250 13.008 1.00 90.81 234 PRO A CA 1
ATOM 1674 C C . PRO A 1 234 ? 2.292 -0.476 12.287 1.00 90.81 234 PRO A C 1
ATOM 1676 O O . PRO A 1 234 ? 3.428 -0.000 12.351 1.00 90.81 234 PRO A O 1
ATOM 1679 N N . PRO A 1 235 ? 2.022 -1.598 11.595 1.00 92.75 235 PRO A N 1
ATOM 1680 C CA . PRO A 1 235 ? 3.037 -2.284 10.809 1.00 92.75 235 PRO A CA 1
ATOM 1681 C C . PRO A 1 235 ? 3.378 -1.486 9.545 1.00 92.75 235 PRO A C 1
ATOM 1683 O O . PRO A 1 235 ? 2.588 -0.670 9.064 1.00 92.75 235 PRO A O 1
ATOM 1686 N N . PHE A 1 236 ? 4.558 -1.745 8.990 1.00 90.81 236 PHE A N 1
ATOM 1687 C CA . PHE A 1 236 ? 5.052 -1.116 7.769 1.00 90.81 236 PHE A CA 1
ATOM 1688 C C . PHE A 1 236 ? 4.796 -2.036 6.565 1.00 90.81 236 PHE A C 1
ATOM 1690 O O . PHE A 1 236 ? 5.469 -3.057 6.447 1.00 90.81 236 PHE A O 1
ATOM 1697 N N . PRO A 1 237 ? 3.836 -1.718 5.674 1.00 91.50 237 PRO A N 1
ATOM 1698 C CA . PRO A 1 237 ? 3.576 -2.557 4.514 1.00 91.50 237 PRO A CA 1
ATOM 1699 C C . PRO A 1 237 ? 4.703 -2.429 3.475 1.00 91.50 237 PRO A C 1
ATOM 1701 O O . PRO A 1 237 ? 5.269 -1.339 3.317 1.00 91.50 237 PRO A O 1
ATOM 1704 N N . PRO A 1 238 ? 5.017 -3.504 2.730 1.00 91.38 238 PRO A N 1
ATOM 1705 C CA . PRO A 1 238 ? 6.022 -3.465 1.676 1.00 91.38 238 PRO A CA 1
ATOM 1706 C C . PRO A 1 238 ? 5.571 -2.593 0.494 1.00 91.38 238 PRO A C 1
ATOM 1708 O O . PRO A 1 238 ? 4.385 -2.341 0.281 1.00 91.38 238 PRO A O 1
ATOM 1711 N N . GLY A 1 239 ? 6.536 -2.115 -0.297 1.00 86.69 239 GLY A N 1
ATOM 1712 C CA . GLY A 1 239 ? 6.268 -1.359 -1.529 1.00 86.69 239 GLY A CA 1
ATOM 1713 C C . GLY A 1 239 ? 5.857 0.100 -1.337 1.00 86.69 239 GLY A C 1
ATOM 1714 O O . GLY A 1 239 ? 5.563 0.783 -2.321 1.00 86.69 239 GLY A O 1
ATOM 1715 N N . VAL A 1 240 ? 5.874 0.600 -0.101 1.00 86.94 240 VAL A N 1
ATOM 1716 C CA . VAL A 1 240 ? 5.638 2.011 0.205 1.00 86.94 240 VAL A CA 1
ATOM 1717 C C . VAL A 1 240 ? 6.874 2.841 -0.162 1.00 86.94 240 VAL A C 1
ATOM 1719 O O . VAL A 1 240 ? 7.944 2.635 0.414 1.00 86.94 240 VAL A O 1
ATOM 1722 N N . PRO A 1 241 ? 6.769 3.817 -1.083 1.00 84.31 241 PRO A N 1
ATOM 1723 C CA . PRO A 1 241 ? 7.922 4.638 -1.416 1.00 84.31 241 PRO A CA 1
ATOM 1724 C C . PRO A 1 241 ? 8.388 5.462 -0.199 1.00 84.31 241 PRO A C 1
ATOM 1726 O O . PRO A 1 241 ? 7.584 5.947 0.597 1.00 84.31 241 PRO A O 1
ATOM 1729 N N . GLY A 1 242 ? 9.706 5.606 -0.034 1.00 78.81 242 GLY A N 1
ATOM 1730 C CA . GLY A 1 242 ? 10.304 6.337 1.091 1.00 78.81 242 GLY A CA 1
ATOM 1731 C C . GLY A 1 242 ? 10.317 5.591 2.433 1.00 78.81 242 GLY A C 1
ATOM 1732 O O . GLY A 1 242 ? 10.689 6.196 3.437 1.00 78.81 242 GLY A O 1
ATOM 1733 N N . LEU A 1 243 ? 9.937 4.310 2.450 1.00 82.19 243 LEU A N 1
ATOM 1734 C CA . LEU A 1 243 ? 9.927 3.455 3.634 1.00 82.19 243 LEU A CA 1
ATOM 1735 C C . LEU A 1 243 ? 10.900 2.281 3.447 1.00 82.19 243 LEU A C 1
ATOM 1737 O O . LEU A 1 243 ? 10.509 1.194 3.034 1.00 82.19 243 LEU A O 1
ATOM 1741 N N . ALA A 1 244 ? 12.185 2.527 3.710 1.00 71.06 244 ALA A N 1
ATOM 1742 C CA . ALA A 1 244 ? 13.246 1.536 3.501 1.00 71.06 244 ALA A CA 1
ATOM 1743 C C . ALA A 1 244 ? 13.166 0.339 4.472 1.00 71.06 244 ALA A C 1
ATOM 1745 O O . ALA A 1 244 ? 13.625 -0.744 4.129 1.00 71.06 244 ALA A O 1
ATOM 1746 N N . ASP A 1 245 ? 12.547 0.527 5.641 1.00 73.94 245 ASP A N 1
ATOM 1747 C CA . ASP A 1 245 ? 12.497 -0.467 6.725 1.00 73.94 245 ASP A CA 1
ATOM 1748 C C . ASP A 1 245 ? 11.288 -1.421 6.639 1.00 73.94 245 ASP A C 1
ATOM 1750 O O . ASP A 1 245 ? 10.974 -2.119 7.602 1.00 73.94 245 ASP A O 1
ATOM 1754 N N . ALA A 1 246 ? 10.556 -1.434 5.521 1.00 83.81 246 ALA A N 1
ATOM 1755 C CA . ALA A 1 246 ? 9.428 -2.345 5.352 1.00 83.81 246 ALA A CA 1
ATOM 1756 C C . ALA A 1 246 ? 9.918 -3.773 5.061 1.00 83.81 246 ALA A C 1
ATOM 1758 O O . ALA A 1 246 ? 10.371 -4.071 3.955 1.00 83.81 246 ALA A O 1
ATOM 1759 N N . ASP A 1 247 ? 9.798 -4.658 6.051 1.00 89.88 247 ASP A N 1
ATOM 1760 C CA . ASP A 1 247 ? 10.105 -6.082 5.918 1.00 89.88 247 ASP A CA 1
ATOM 1761 C C . ASP A 1 247 ? 8.891 -6.844 5.360 1.00 89.88 247 ASP A C 1
ATOM 1763 O O . ASP A 1 247 ? 7.864 -7.002 6.026 1.00 89.88 247 ASP A O 1
ATOM 1767 N N . ALA A 1 248 ? 9.010 -7.315 4.116 1.00 90.69 248 ALA A N 1
ATOM 1768 C CA . ALA A 1 248 ? 7.968 -8.099 3.459 1.00 90.69 248 ALA A CA 1
ATOM 1769 C C . ALA A 1 248 ? 7.696 -9.435 4.175 1.00 90.69 248 ALA A C 1
ATOM 1771 O O . ALA A 1 248 ? 6.543 -9.847 4.249 1.00 90.69 248 ALA A O 1
ATOM 1772 N N . GLY A 1 249 ? 8.720 -10.075 4.751 1.00 92.62 249 GLY A N 1
ATOM 1773 C CA . GLY A 1 249 ? 8.558 -11.324 5.497 1.00 92.62 249 GLY A CA 1
ATOM 1774 C C . GLY A 1 249 ? 7.747 -11.115 6.772 1.00 92.62 249 GLY A C 1
ATOM 1775 O O . GLY A 1 249 ? 6.790 -11.845 7.019 1.00 92.62 249 GLY A O 1
ATOM 1776 N N . ALA A 1 250 ? 8.045 -10.053 7.526 1.00 93.69 250 ALA A N 1
ATOM 1777 C CA . ALA A 1 250 ? 7.265 -9.689 8.711 1.00 93.69 250 ALA A CA 1
ATOM 1778 C C . ALA A 1 250 ? 5.801 -9.342 8.368 1.00 93.69 250 ALA A C 1
ATOM 1780 O O . ALA A 1 250 ? 4.888 -9.632 9.145 1.00 93.69 250 ALA A O 1
ATOM 1781 N N . TRP A 1 251 ? 5.562 -8.734 7.200 1.00 94.81 251 TRP A N 1
ATOM 1782 C CA . TRP A 1 251 ? 4.209 -8.478 6.700 1.00 94.81 251 TRP A CA 1
ATOM 1783 C C . TRP A 1 251 ? 3.463 -9.777 6.374 1.00 94.81 251 TRP A C 1
ATOM 1785 O O . TRP A 1 251 ? 2.323 -9.952 6.806 1.00 94.81 251 TRP A O 1
ATOM 1795 N N . ASP A 1 252 ? 4.106 -10.711 5.676 1.00 94.38 252 ASP A N 1
ATOM 1796 C CA . ASP A 1 252 ? 3.514 -12.004 5.326 1.00 94.38 252 ASP A CA 1
ATOM 1797 C C . ASP A 1 252 ? 3.234 -12.865 6.569 1.00 94.38 252 ASP A C 1
ATOM 1799 O O . ASP A 1 252 ? 2.158 -13.459 6.684 1.00 94.38 252 ASP A O 1
ATOM 1803 N N . GLU A 1 253 ? 4.148 -12.879 7.544 1.00 95.38 253 GLU A N 1
ATOM 1804 C CA . GLU A 1 253 ? 3.953 -13.538 8.841 1.00 95.38 253 GLU A CA 1
ATOM 1805 C C . GLU A 1 253 ? 2.758 -12.952 9.601 1.00 95.38 253 GLU A C 1
ATOM 1807 O O . GLU A 1 253 ? 1.941 -13.696 10.155 1.00 95.38 253 GLU A O 1
ATOM 1812 N N . LEU A 1 254 ? 2.614 -11.622 9.595 1.00 95.69 254 LEU A N 1
ATOM 1813 C CA . LEU A 1 254 ? 1.457 -10.951 10.179 1.00 95.69 254 LEU A CA 1
ATOM 1814 C C . LEU A 1 254 ? 0.160 -11.382 9.484 1.00 95.69 254 LEU A C 1
ATOM 1816 O O . LEU A 1 254 ? -0.803 -11.736 10.164 1.00 95.69 254 LEU A O 1
ATOM 1820 N N . LEU A 1 255 ? 0.119 -11.387 8.149 1.00 95.31 255 LEU A N 1
ATOM 1821 C CA . LEU A 1 255 ? -1.066 -11.810 7.397 1.00 95.31 255 LEU A CA 1
ATOM 1822 C C . LEU A 1 255 ? -1.446 -13.265 7.698 1.00 95.31 255 LEU A C 1
ATOM 1824 O O . LEU A 1 255 ? -2.620 -13.548 7.955 1.00 95.31 255 LEU A O 1
ATOM 1828 N N . ALA A 1 256 ? -0.462 -14.166 7.726 1.00 94.94 256 ALA A N 1
ATOM 1829 C CA . ALA A 1 256 ? -0.669 -15.573 8.051 1.00 94.94 256 ALA A CA 1
ATOM 1830 C C . ALA A 1 256 ? -1.229 -15.749 9.470 1.00 94.94 256 ALA A C 1
ATOM 1832 O O . ALA A 1 256 ? -2.219 -16.458 9.665 1.00 94.94 256 ALA A O 1
ATOM 1833 N N . ARG A 1 257 ? -0.653 -15.047 10.453 1.00 95.31 257 ARG A N 1
ATOM 1834 C CA . ARG A 1 257 ? -1.090 -15.075 11.857 1.00 95.31 257 ARG A CA 1
ATOM 1835 C C . ARG A 1 257 ? -2.533 -14.603 12.044 1.00 95.31 257 ARG A C 1
ATOM 1837 O O . ARG A 1 257 ? -3.237 -15.132 12.897 1.00 95.31 257 ARG A O 1
ATOM 1844 N N . LEU A 1 258 ? -2.983 -13.638 11.243 1.00 93.81 258 LEU A N 1
ATOM 1845 C CA . LEU A 1 258 ? -4.345 -13.090 11.295 1.00 93.81 258 LEU A CA 1
ATOM 1846 C C . LEU A 1 258 ? -5.372 -13.911 10.498 1.00 93.81 258 LEU A C 1
ATOM 1848 O O . LEU A 1 258 ? -6.549 -13.546 10.464 1.00 93.81 258 LEU A O 1
ATOM 1852 N N . GLY A 1 259 ? -4.945 -14.975 9.806 1.00 93.19 259 GLY A N 1
ATOM 1853 C CA . GLY A 1 259 ? -5.796 -15.702 8.859 1.00 93.19 259 GLY A CA 1
ATOM 1854 C C . GLY A 1 259 ? -6.285 -14.820 7.705 1.00 93.19 259 GLY A C 1
ATOM 1855 O O . GLY A 1 259 ? -7.366 -15.052 7.158 1.00 93.19 259 GLY A O 1
ATOM 1856 N N . ALA A 1 260 ? -5.528 -13.771 7.376 1.00 92.31 260 ALA A N 1
ATOM 1857 C CA . ALA A 1 260 ? -5.822 -12.880 6.268 1.00 92.31 260 ALA A CA 1
ATOM 1858 C C . ALA A 1 260 ? -5.545 -13.588 4.933 1.00 92.31 260 ALA A C 1
ATOM 1860 O O . ALA A 1 260 ? -4.794 -14.565 4.868 1.00 92.31 260 ALA A O 1
ATOM 1861 N N . ARG A 1 261 ? -6.131 -13.095 3.836 1.00 90.69 261 ARG A N 1
ATOM 1862 C CA . ARG A 1 261 ? -5.755 -13.580 2.502 1.00 90.69 261 ARG A CA 1
ATOM 1863 C C . ARG A 1 261 ? -4.259 -13.334 2.284 1.00 90.69 261 ARG A C 1
ATOM 1865 O O . ARG A 1 261 ? -3.809 -12.220 2.557 1.00 90.69 261 ARG A O 1
ATOM 1872 N N . PRO A 1 262 ? -3.505 -14.316 1.763 1.00 85.69 262 PRO A N 1
ATOM 1873 C CA . PRO A 1 262 ? -2.096 -14.107 1.484 1.00 85.69 262 PRO A CA 1
ATOM 1874 C C . PRO A 1 262 ? -1.918 -13.039 0.402 1.00 85.69 262 PRO A C 1
ATOM 1876 O O . PRO A 1 262 ? -2.824 -12.759 -0.400 1.00 85.69 262 PRO A O 1
ATOM 1879 N N . VAL A 1 263 ? -0.728 -12.447 0.373 1.00 80.19 263 VAL A N 1
ATOM 1880 C CA . VAL A 1 263 ? -0.267 -11.701 -0.794 1.00 80.19 263 VAL A CA 1
ATOM 1881 C C . VAL A 1 263 ? -0.262 -12.669 -1.975 1.00 80.19 263 VAL A C 1
ATOM 1883 O O . VAL A 1 263 ? 0.249 -13.783 -1.865 1.00 80.19 263 VAL A O 1
ATOM 1886 N N . GLN A 1 264 ? -0.882 -12.284 -3.093 1.00 81.06 264 GLN A N 1
ATOM 1887 C CA . GLN A 1 264 ? -0.802 -13.114 -4.289 1.00 81.06 264 GLN A CA 1
ATOM 1888 C C . GLN A 1 264 ? 0.657 -13.139 -4.728 1.00 81.06 264 GLN A C 1
ATOM 1890 O O . GLN A 1 264 ? 1.238 -12.090 -5.025 1.00 81.06 264 GLN A O 1
ATOM 1895 N N . ALA A 1 265 ? 1.253 -14.331 -4.732 1.00 66.31 265 ALA A N 1
ATOM 1896 C CA . ALA A 1 265 ? 2.563 -14.509 -5.317 1.00 66.31 265 ALA A CA 1
ATOM 1897 C C . ALA A 1 265 ? 2.512 -14.010 -6.764 1.00 66.31 265 ALA A C 1
ATOM 1899 O O . ALA A 1 265 ? 1.489 -14.114 -7.448 1.00 66.31 265 ALA A O 1
ATOM 1900 N N . ALA A 1 266 ? 3.631 -13.473 -7.240 1.00 59.38 266 ALA A N 1
ATOM 1901 C CA . ALA A 1 266 ? 3.836 -13.247 -8.660 1.00 59.38 266 ALA A CA 1
ATOM 1902 C C . ALA A 1 266 ? 4.000 -14.602 -9.371 1.00 59.38 266 ALA A C 1
ATOM 1904 O O . ALA A 1 266 ? 5.027 -14.851 -9.998 1.00 59.38 266 ALA A O 1
ATOM 1905 N N . ASP A 1 267 ? 3.033 -15.508 -9.229 1.00 47.38 267 ASP A N 1
ATOM 1906 C CA . ASP A 1 267 ? 3.026 -16.747 -9.978 1.00 47.38 267 ASP A CA 1
ATOM 1907 C C . ASP A 1 267 ? 2.956 -16.356 -11.451 1.00 47.38 267 ASP A C 1
ATOM 1909 O O . ASP A 1 267 ? 2.126 -15.545 -11.880 1.00 47.38 267 ASP A O 1
ATOM 1913 N N . GLY A 1 268 ? 3.948 -16.836 -12.203 1.00 47.81 268 GLY A N 1
ATOM 1914 C CA . GLY A 1 268 ? 4.145 -16.472 -13.597 1.00 47.81 268 GLY A CA 1
ATOM 1915 C C . GLY A 1 268 ? 2.874 -16.691 -14.424 1.00 47.81 268 GLY A C 1
ATOM 1916 O O . GLY A 1 268 ? 1.977 -17.421 -14.010 1.00 47.81 268 GLY A O 1
ATOM 1917 N N . PRO A 1 269 ? 2.776 -16.076 -15.614 1.00 44.75 269 PRO A N 1
ATOM 1918 C CA . PRO A 1 269 ? 1.596 -16.177 -16.465 1.00 44.75 269 PRO A CA 1
ATOM 1919 C C . PRO A 1 269 ? 1.402 -17.627 -16.934 1.00 44.75 269 PRO A C 1
ATOM 1921 O O . PRO A 1 269 ? 1.894 -18.023 -17.989 1.00 44.75 269 PRO A O 1
ATOM 1924 N N . GLY A 1 270 ? 0.700 -18.418 -16.131 1.00 45.16 270 GLY A N 1
ATOM 1925 C CA . GLY A 1 270 ? 0.484 -19.840 -16.311 1.00 45.16 270 GLY A CA 1
ATOM 1926 C C . GLY A 1 270 ? -0.948 -20.200 -15.948 1.00 45.16 270 GLY A C 1
ATOM 1927 O O . GLY A 1 270 ? -1.238 -20.521 -14.808 1.00 45.16 270 GLY A O 1
ATOM 1928 N N . GLY A 1 271 ? -1.823 -20.165 -16.954 1.00 45.25 271 GLY A N 1
ATOM 1929 C CA . GLY A 1 271 ? -2.937 -21.109 -17.057 1.00 45.25 271 GLY A CA 1
ATOM 1930 C C . GLY A 1 271 ? -4.101 -20.915 -16.090 1.00 45.25 271 GLY A C 1
ATOM 1931 O O . GLY A 1 271 ? -4.268 -21.670 -15.143 1.00 45.25 271 GLY A O 1
ATOM 1932 N N . GLY A 1 272 ? -4.984 -19.979 -16.416 1.00 41.53 272 GLY A N 1
ATOM 1933 C CA . GLY A 1 272 ? -6.317 -19.910 -15.825 1.00 41.53 272 GLY A CA 1
ATOM 1934 C C . GLY A 1 272 ? -7.296 -19.205 -16.747 1.00 41.53 272 GLY A C 1
ATOM 1935 O O . GLY A 1 272 ? -8.103 -18.403 -16.290 1.00 41.53 272 GLY A O 1
ATOM 1936 N N . GLY A 1 273 ? -7.168 -19.436 -18.058 1.00 41.97 273 GLY A N 1
ATOM 1937 C CA . GLY A 1 273 ? -8.233 -19.106 -18.991 1.00 41.97 273 GLY A CA 1
ATOM 1938 C C . GLY A 1 273 ? -9.476 -19.851 -18.533 1.00 41.97 273 GLY A C 1
ATOM 1939 O O . GLY A 1 273 ? -9.530 -21.076 -18.603 1.00 41.97 273 GLY A O 1
ATOM 1940 N N . ALA A 1 274 ? -10.445 -19.107 -18.010 1.00 44.72 274 ALA A N 1
ATOM 1941 C CA . ALA A 1 274 ? -11.814 -19.561 -17.932 1.00 44.72 274 ALA A CA 1
ATOM 1942 C C . ALA A 1 274 ? -12.314 -19.689 -19.377 1.00 44.72 274 ALA A C 1
ATOM 1944 O O . ALA A 1 274 ? -12.957 -18.785 -19.909 1.00 44.72 274 ALA A O 1
ATOM 1945 N N . ASP A 1 275 ? -11.960 -20.796 -20.029 1.00 43.25 275 ASP A N 1
ATOM 1946 C CA . ASP A 1 275 ? -12.664 -21.265 -21.209 1.00 43.25 275 ASP A CA 1
ATOM 1947 C C . ASP A 1 275 ? -14.067 -21.642 -20.741 1.00 43.25 275 ASP A C 1
ATOM 1949 O O . ASP A 1 275 ? -14.333 -22.737 -20.242 1.00 43.25 275 ASP A O 1
ATOM 1953 N N . GLY A 1 276 ? -14.977 -20.682 -20.878 1.00 46.78 276 GLY A N 1
ATOM 1954 C CA . GLY A 1 276 ? -16.401 -20.938 -20.944 1.00 46.78 276 GLY A CA 1
ATOM 1955 C C . GLY A 1 276 ? -16.697 -21.782 -22.180 1.00 46.78 276 GLY A C 1
ATOM 1956 O O . GLY A 1 276 ? -17.152 -21.259 -23.192 1.00 46.78 276 GLY A O 1
ATOM 1957 N N . SER A 1 277 ? -16.452 -23.091 -22.097 1.00 46.19 277 SER A N 1
ATOM 1958 C CA . SER A 1 277 ? -17.137 -24.059 -22.947 1.00 46.19 277 SER A CA 1
ATOM 1959 C C . SER A 1 277 ? -18.548 -24.231 -22.403 1.00 46.19 277 SER A C 1
ATOM 1961 O O . SER A 1 277 ? -18.812 -24.999 -21.479 1.00 46.19 277 SER A O 1
ATOM 1963 N N . ALA A 1 278 ? -19.454 -23.448 -22.978 1.00 51.12 278 ALA A N 1
ATOM 1964 C CA . ALA A 1 278 ? -20.869 -23.741 -22.986 1.00 51.12 278 ALA A CA 1
ATOM 1965 C C . ALA A 1 278 ? -21.084 -25.011 -23.819 1.00 51.12 278 ALA A C 1
ATOM 1967 O O . ALA A 1 278 ? -21.351 -24.924 -25.015 1.00 51.12 278 ALA A O 1
ATOM 1968 N N . ASP A 1 279 ? -20.965 -26.182 -23.193 1.00 46.12 279 ASP A N 1
ATOM 1969 C CA . ASP A 1 279 ? -21.474 -27.409 -23.793 1.00 46.12 279 ASP A CA 1
ATOM 1970 C C . ASP A 1 279 ? -22.919 -27.610 -23.332 1.00 46.12 279 ASP A C 1
ATOM 1972 O O . ASP A 1 279 ? -23.227 -28.107 -22.245 1.00 46.12 279 ASP A O 1
ATOM 1976 N N . SER A 1 280 ? -23.820 -27.104 -24.172 1.00 53.12 280 SER A N 1
ATOM 1977 C CA . SER A 1 280 ? -25.245 -27.396 -24.134 1.00 53.12 280 SER A CA 1
ATOM 1978 C C . SER A 1 280 ? -25.463 -28.851 -24.543 1.00 53.12 280 SER A C 1
ATOM 1980 O O . SER A 1 280 ? -25.781 -29.138 -25.694 1.00 53.12 280 SER A O 1
ATOM 1982 N N . ALA A 1 281 ? -25.348 -29.780 -23.597 1.00 50.53 281 ALA A N 1
ATOM 1983 C CA . ALA A 1 281 ? -25.924 -31.108 -23.762 1.00 50.53 281 ALA A CA 1
ATOM 1984 C C . ALA A 1 281 ? -27.410 -31.050 -23.384 1.00 50.53 281 ALA A C 1
ATOM 1986 O O . ALA A 1 281 ? -27.795 -31.005 -22.214 1.00 50.53 281 ALA A O 1
ATOM 1987 N N . ALA A 1 282 ? -28.246 -31.008 -24.419 1.00 49.78 282 ALA A N 1
ATOM 1988 C CA . ALA A 1 282 ? -29.691 -31.092 -24.348 1.00 49.78 282 ALA A CA 1
ATOM 1989 C C . ALA A 1 282 ? -30.139 -32.341 -23.567 1.00 49.78 282 ALA A C 1
ATOM 1991 O O . ALA A 1 282 ? -29.992 -33.474 -24.026 1.00 49.78 282 ALA A O 1
ATOM 1992 N N . SER A 1 283 ? -30.746 -32.119 -22.401 1.00 52.84 283 SER A N 1
ATOM 1993 C CA . SER A 1 283 ? -31.553 -33.126 -21.718 1.00 52.84 283 SER A CA 1
ATOM 1994 C C . SER A 1 283 ? -32.830 -33.346 -22.531 1.00 52.84 283 SER A C 1
ATOM 1996 O O . SER A 1 283 ? -33.776 -32.558 -22.482 1.00 52.84 283 SER A O 1
ATOM 1998 N N . SER A 1 284 ? -32.820 -34.395 -23.350 1.00 52.16 284 SER A N 1
ATOM 1999 C CA . SER A 1 284 ? -34.004 -34.898 -24.040 1.00 52.16 284 SER A CA 1
ATOM 2000 C C . SER A 1 284 ? -34.921 -35.562 -23.015 1.00 52.16 284 SER A C 1
ATOM 2002 O O . SER A 1 284 ? -34.712 -36.711 -22.635 1.00 52.16 284 SER A O 1
ATOM 2004 N N . ALA A 1 285 ? -35.936 -34.835 -22.551 1.00 61.00 285 ALA A N 1
ATOM 2005 C CA . ALA A 1 285 ? -37.041 -35.424 -21.809 1.00 61.00 285 ALA A CA 1
ATOM 2006 C C . ALA A 1 285 ? -37.965 -36.197 -22.777 1.00 61.00 285 ALA A C 1
ATOM 2008 O O . ALA A 1 285 ? -38.320 -35.663 -23.834 1.00 61.00 285 ALA A O 1
ATOM 2009 N N . PRO A 1 286 ? -38.379 -37.434 -22.451 1.00 63.53 286 PRO A N 1
ATOM 2010 C CA . PRO A 1 286 ? -39.330 -38.181 -23.264 1.00 63.53 286 PRO A CA 1
ATOM 2011 C C . PRO A 1 286 ? -40.731 -37.557 -23.173 1.00 63.53 286 PRO A C 1
ATOM 2013 O O . PRO A 1 286 ? -41.223 -37.232 -22.093 1.00 63.53 286 PRO A O 1
ATOM 2016 N N . ARG A 1 287 ? -41.381 -37.396 -24.332 1.00 63.34 287 ARG A N 1
ATOM 2017 C CA . ARG A 1 287 ? -42.789 -36.987 -24.439 1.00 63.34 287 ARG A CA 1
ATOM 2018 C C . ARG A 1 287 ? -43.694 -38.089 -23.867 1.00 63.34 287 ARG A C 1
ATOM 2020 O O . ARG A 1 287 ? -43.525 -39.239 -24.269 1.00 63.34 287 ARG A O 1
ATOM 2027 N N . PRO A 1 288 ? -44.687 -37.772 -23.020 1.00 66.69 288 PRO A N 1
ATOM 2028 C CA . PRO A 1 288 ? -45.741 -38.720 -22.696 1.00 66.69 288 PRO A CA 1
ATOM 2029 C C . PRO A 1 288 ? -46.676 -38.863 -23.903 1.00 66.69 288 PRO A C 1
ATOM 2031 O O . PRO A 1 288 ? -47.383 -37.928 -24.279 1.00 66.69 288 PRO A O 1
ATOM 2034 N N . SER A 1 289 ? -46.665 -40.038 -24.526 1.00 66.06 289 SER A N 1
ATOM 2035 C CA . SER A 1 289 ? -47.747 -40.501 -25.390 1.00 66.06 289 SER A CA 1
ATOM 2036 C C . SER A 1 289 ? -48.969 -40.761 -24.515 1.00 66.06 289 SER A C 1
ATOM 2038 O O . SER A 1 289 ? -49.033 -41.755 -23.794 1.00 66.06 289 SER A O 1
ATOM 2040 N N . GLY A 1 290 ? -49.907 -39.818 -24.544 1.00 61.84 290 GLY A N 1
ATOM 2041 C CA . GLY A 1 290 ? -51.279 -40.081 -24.150 1.00 61.84 290 GLY A CA 1
ATOM 2042 C C . GLY A 1 290 ? -51.930 -40.916 -25.240 1.00 61.84 290 GLY A C 1
ATOM 2043 O O . GLY A 1 290 ? -51.988 -40.474 -26.385 1.00 61.84 290 GLY A O 1
ATOM 2044 N N . ASP A 1 291 ? -52.406 -42.097 -24.868 1.00 63.41 291 ASP A N 1
ATOM 2045 C CA . ASP A 1 291 ? -53.439 -42.796 -25.616 1.00 63.41 291 ASP A CA 1
ATOM 2046 C C . ASP A 1 291 ? -54.640 -42.960 -24.689 1.00 63.41 291 ASP A C 1
ATOM 2048 O O . ASP A 1 291 ? -54.508 -43.293 -23.509 1.00 63.41 291 ASP A O 1
ATOM 2052 N N . SER A 1 292 ? -55.794 -42.584 -25.222 1.00 67.62 292 SER A N 1
ATOM 2053 C CA . SER A 1 292 ? -57.085 -42.558 -24.548 1.00 67.62 292 SER A CA 1
ATOM 2054 C C . SER A 1 292 ? -57.952 -43.677 -25.106 1.00 67.62 292 SER A C 1
ATOM 2056 O O . SER A 1 292 ? -58.005 -43.830 -26.326 1.00 67.62 292 SER A O 1
ATOM 2058 N N . SER A 1 293 ? -58.765 -44.268 -24.223 1.00 66.31 293 SER A N 1
ATOM 2059 C CA . SER A 1 293 ? -59.909 -45.178 -24.469 1.00 66.31 293 SER A CA 1
ATOM 2060 C C . SER A 1 293 ? -59.624 -46.671 -24.359 1.00 66.31 293 SER A C 1
ATOM 2062 O O . SER A 1 293 ? -58.715 -47.172 -25.048 1.00 66.31 293 SER A O 1
#

Foldseek 3Di:
DDPPPPQFAKEKDDDQEDALLFARLIDIPRCPPVVVWQKKKKKWWAFPVRWIWIAIDSDSRCRLQRIDTDQDPVNPRPVNVPDPDPDPDDDDDDDDDDDPDPPPPPQPQARVRLQVQDKIKMWMKIATPVGHIYIDIHTHGLADPQWDWDFDDPPATKIKTAANDQAALAEEEAEQQVPDVRHPQLSCQVSLNRVQSNQRYTYMYGGHDPPDDSVVCQVVRCVRHPHGYDYDHRADRTSRRPCNPHDSVVVQVVCVVSVTHGRDHSPDPDDDPPPPPPPPPDPDDDDDDDDDD

Secondary structure (DSSP, 8-state):
-------PPPEEES-SEEETTS----EEE--GGGTTSPPEEEEEEE-TTS-EEEEEESSTGGGGT--EEPPPTTS--GGGGGPPP---PPP--------------------HHHHHTPPEEEEEEEE-TTS-EEEEEEEEESS-TT-EEEEE-SSS-EEEEE-SSSSBS-EEEEE-TTSPTTSHHHHHHHHHHHHHHHTT-EEEEE-S-TT--SGGGHHHHHHHBSS-EEEEPPP--TT-TT-TT--HHHHHHHHHHTTPPPPPP---S---------------PPP------

Radius of gyration: 26.72 Å; chains: 1; bounding box: 90×86×71 Å

Sequence (293 aa):
MSGAAGRGSLELRGPTSALLDEPLALTVRGLGDAAGGEIVWRARLRDDDGRSWRATASSPLALAAAWTPGADPTGRNADAAHRPRPASARPADAGADARPSDAGASRSRPIAALQSLRPLTLDVRAESPDGRAAARSFTRLLLAEGVRVRRWRAPVAATLFLPPERLAPAALLLDATAAVPGSTLAAVAPLAAALLASRGVLTLVVPPGRGQDSAAALPTLSQVARGEAEVLPPPFPPGVPGLADADAGAWDELLARLGARPVQAADGPGGGGADGSADSAASSAPRPSGDSS